Protein AF-A0A7V6ZQI8-F1 (afdb_monomer_lite)

Secondary structure (DSSP, 8-state):
-PPPHHHHHHHHHHHHHHHTT-HHHHHHTHHHHHHTTTTS-HHHHHHHHHHHHHTT-HHHHHHHHHHHHHTT---HHHHHHHHHHHHHTT-HHHHHHHHHH-HHHHSHHHHTTTSTT---HHHHGGGTTT-HHHHHHHHHHHHHHHHHHHHTTS----HHHHHHHHHHHHHHHHHTT--HHHHHHHHHHHHHHHT---

Structure (mmCIF, N/CA/C/O backbone):
data_AF-A0A7V6ZQI8-F1
#
_entry.id   AF-A0A7V6ZQI8-F1
#
loop_
_atom_site.group_PDB
_atom_site.id
_atom_site.type_symbol
_atom_site.label_atom_id
_atom_site.label_alt_id
_atom_site.label_comp_id
_atom_site.label_asym_id
_atom_site.label_entity_id
_atom_site.label_seq_id
_atom_site.pdbx_PDB_ins_code
_atom_site.Cartn_x
_atom_site.Cartn_y
_atom_site.Cartn_z
_atom_site.occupancy
_atom_site.B_iso_or_equiv
_atom_site.auth_seq_id
_atom_site.auth_comp_id
_atom_site.auth_asym_id
_atom_site.auth_atom_id
_atom_site.pdbx_PDB_model_num
ATOM 1 N N . MET A 1 1 ? -11.156 -7.430 32.661 1.00 48.03 1 MET A N 1
ATOM 2 C CA . MET A 1 1 ? -10.870 -6.255 31.806 1.00 48.03 1 MET A CA 1
ATOM 3 C C . MET A 1 1 ? -12.063 -6.049 30.884 1.00 48.03 1 MET A C 1
ATOM 5 O O . MET A 1 1 ? -12.399 -6.986 30.176 1.00 48.03 1 MET A O 1
ATOM 9 N N . LYS A 1 2 ? -12.757 -4.904 30.933 1.00 54.38 2 LYS A N 1
ATOM 10 C CA . LYS A 1 2 ? -13.772 -4.563 29.919 1.00 54.38 2 LYS A CA 1
ATOM 11 C C . LYS A 1 2 ? -13.036 -3.927 28.740 1.00 54.38 2 LYS A C 1
ATOM 13 O O . LYS A 1 2 ? -12.343 -2.937 28.946 1.00 54.38 2 LYS A O 1
ATOM 18 N N . PHE A 1 3 ? -13.135 -4.516 27.551 1.00 62.66 3 PHE A N 1
ATOM 19 C CA . PHE A 1 3 ? -12.647 -3.879 26.327 1.00 62.66 3 PHE A CA 1
ATOM 20 C C . PHE A 1 3 ? -13.429 -2.576 26.081 1.00 62.66 3 PHE A C 1
ATOM 22 O O . PHE A 1 3 ? -14.611 -2.528 26.441 1.00 62.66 3 PHE A O 1
ATOM 29 N N . PRO A 1 4 ? -12.813 -1.527 25.499 1.00 82.62 4 PRO A N 1
ATOM 30 C CA . PRO A 1 4 ? -13.544 -0.319 25.127 1.00 82.62 4 PRO A CA 1
ATOM 31 C C . PRO A 1 4 ? -14.706 -0.707 24.209 1.00 82.62 4 PRO A C 1
ATOM 33 O O . PRO A 1 4 ? -14.496 -1.416 23.223 1.00 82.62 4 PRO A O 1
ATOM 36 N N . LYS A 1 5 ? -15.931 -0.292 24.542 1.00 89.50 5 LYS A N 1
ATOM 37 C CA . LYS A 1 5 ? -17.144 -0.671 23.800 1.00 89.50 5 LYS A CA 1
ATOM 38 C C . LYS A 1 5 ? -17.019 -0.283 22.322 1.00 89.50 5 LYS A C 1
ATOM 40 O O . LYS A 1 5 ? -17.371 -1.058 21.440 1.00 89.50 5 LYS A O 1
ATOM 45 N N . GLU A 1 6 ? -16.425 0.874 22.073 1.00 92.44 6 GLU A N 1
ATOM 46 C CA . GLU A 1 6 ? -16.182 1.474 20.768 1.00 92.44 6 GLU A CA 1
ATOM 47 C C . GLU A 1 6 ? -15.194 0.645 19.943 1.00 92.44 6 GLU A C 1
ATOM 49 O O . GLU A 1 6 ? -15.443 0.421 18.762 1.00 92.44 6 GLU A O 1
ATOM 54 N N . LYS A 1 7 ? -14.138 0.091 20.566 1.00 94.50 7 LYS A N 1
ATOM 55 C CA . LYS A 1 7 ? -13.201 -0.821 19.887 1.00 94.50 7 LYS A CA 1
ATOM 56 C C . LYS A 1 7 ? -13.943 -2.023 19.308 1.00 94.50 7 LYS A C 1
ATOM 58 O O . LYS A 1 7 ? -13.751 -2.358 18.143 1.00 94.50 7 LYS A O 1
ATOM 63 N N . VAL A 1 8 ? -14.776 -2.670 20.127 1.00 95.12 8 VAL A N 1
ATOM 64 C CA . VAL A 1 8 ? -15.505 -3.885 19.734 1.00 95.12 8 VAL A CA 1
ATOM 65 C C . VAL A 1 8 ? -16.513 -3.579 18.629 1.00 95.12 8 VAL A C 1
ATOM 67 O O . VAL A 1 8 ? -16.552 -4.304 17.641 1.00 95.12 8 VAL A O 1
ATOM 70 N N . LEU A 1 9 ? -17.279 -2.492 18.766 1.00 96.25 9 LEU A N 1
ATOM 71 C CA . LEU A 1 9 ? -18.275 -2.087 17.770 1.00 96.25 9 LEU A CA 1
ATOM 72 C C . LEU A 1 9 ? -17.637 -1.758 16.418 1.00 96.25 9 LEU A C 1
ATOM 74 O O . LEU A 1 9 ? -18.038 -2.324 15.409 1.00 96.25 9 LEU A O 1
ATOM 78 N N . ILE A 1 10 ? -16.607 -0.904 16.398 1.00 97.75 10 ILE A N 1
ATOM 79 C CA . ILE A 1 10 ? -15.926 -0.521 15.151 1.00 97.75 10 ILE A CA 1
ATOM 80 C C . ILE A 1 10 ? -15.297 -1.749 14.486 1.00 97.75 10 ILE A C 1
ATOM 82 O O . ILE A 1 10 ? -15.428 -1.928 13.281 1.00 97.75 10 ILE A O 1
ATOM 86 N N . THR A 1 11 ? -14.646 -2.614 15.269 1.00 97.56 11 THR A N 1
ATOM 87 C CA . THR A 1 11 ? -14.025 -3.838 14.739 1.00 97.56 11 THR A CA 1
ATOM 88 C C . THR A 1 11 ? -15.062 -4.755 14.094 1.00 97.56 11 THR A C 1
ATOM 90 O O . THR A 1 11 ? -14.820 -5.266 13.004 1.00 97.56 11 THR A O 1
ATOM 93 N N . HIS A 1 12 ? -16.217 -4.937 14.737 1.00 97.50 12 HIS A N 1
ATOM 94 C CA . HIS A 1 12 ? -17.303 -5.758 14.207 1.00 97.50 12 HIS A CA 1
ATOM 95 C C . HIS A 1 12 ? -17.876 -5.183 12.910 1.00 97.50 12 HIS A C 1
ATOM 97 O O . HIS A 1 12 ? -17.957 -5.899 11.920 1.00 97.50 12 HIS A O 1
ATOM 103 N N . GLU A 1 13 ? -18.202 -3.889 12.883 1.00 98.25 13 GLU A N 1
ATOM 104 C CA . GLU A 1 13 ? -18.760 -3.231 11.694 1.00 98.25 13 GLU A CA 1
ATOM 105 C C . GLU A 1 13 ? -17.793 -3.298 10.498 1.00 98.25 13 GLU A C 1
ATOM 107 O O . GLU A 1 13 ? -18.204 -3.606 9.381 1.00 98.25 13 GLU A O 1
ATOM 112 N N . VAL A 1 14 ? -16.490 -3.083 10.728 1.00 98.44 14 VAL A N 1
ATOM 113 C CA . VAL A 1 14 ? -15.466 -3.242 9.680 1.00 98.44 14 VAL A CA 1
ATOM 114 C C . VAL A 1 14 ? -15.438 -4.682 9.166 1.00 98.44 14 VAL A C 1
ATOM 116 O O . VAL A 1 14 ? -15.426 -4.897 7.955 1.00 98.44 14 VAL A O 1
ATOM 119 N N . GLN A 1 15 ? -15.461 -5.676 10.058 1.00 97.94 15 GLN A N 1
ATOM 120 C CA . GLN A 1 15 ? -15.464 -7.090 9.671 1.00 97.94 15 GLN A CA 1
ATOM 121 C C . GLN A 1 15 ? -16.723 -7.483 8.888 1.00 97.94 15 GLN A C 1
ATOM 123 O O . GLN A 1 15 ? -16.613 -8.220 7.911 1.00 97.94 15 GLN A O 1
ATOM 128 N N . GLU A 1 16 ? -17.896 -6.977 9.272 1.00 98.38 16 GLU A N 1
ATOM 129 C CA . GLU A 1 16 ? -19.154 -7.205 8.553 1.00 98.38 16 GLU A CA 1
ATOM 130 C C . GLU A 1 16 ? -19.120 -6.613 7.142 1.00 98.38 16 GLU A C 1
ATOM 132 O O . GLU A 1 16 ? -19.474 -7.301 6.180 1.00 98.38 16 GLU A O 1
ATOM 137 N N . CYS A 1 17 ? -18.641 -5.371 6.999 1.00 98.50 17 CYS A N 1
ATOM 138 C CA . CYS A 1 17 ? -18.454 -4.750 5.690 1.00 98.50 17 CYS A CA 1
ATOM 139 C C . CYS A 1 17 ? -17.499 -5.580 4.820 1.00 98.50 17 CYS A C 1
ATOM 141 O O . CYS A 1 17 ? -17.836 -5.912 3.685 1.00 98.50 17 CYS A O 1
ATOM 143 N N . LEU A 1 18 ? -16.339 -5.982 5.354 1.00 98.00 18 LEU A N 1
ATOM 144 C CA . LEU A 1 18 ? -15.356 -6.781 4.614 1.00 98.00 18 LEU A CA 1
ATOM 145 C C . LEU A 1 18 ? -15.890 -8.162 4.218 1.00 98.00 18 LEU A C 1
ATOM 147 O O . LEU A 1 18 ? -15.647 -8.602 3.096 1.00 98.00 18 LEU A O 1
ATOM 151 N N . ALA A 1 19 ? -16.645 -8.829 5.095 1.00 97.75 19 ALA A N 1
ATOM 152 C CA . ALA A 1 19 ? -17.261 -10.123 4.799 1.00 97.75 19 ALA A CA 1
ATOM 153 C C . ALA A 1 19 ? -18.267 -10.041 3.637 1.00 97.75 19 ALA A C 1
ATOM 155 O O . ALA A 1 19 ? -18.434 -11.011 2.899 1.00 97.75 19 ALA A O 1
ATOM 156 N N . CYS A 1 20 ? -18.901 -8.880 3.452 1.00 96.75 20 CYS A N 1
ATOM 157 C CA . CYS A 1 20 ? -19.814 -8.606 2.343 1.00 96.75 20 CYS A CA 1
ATOM 158 C C . CYS A 1 20 ? -19.124 -8.002 1.103 1.00 96.75 20 CYS A C 1
ATOM 160 O O . CYS A 1 20 ? -19.799 -7.754 0.105 1.00 96.75 20 CYS A O 1
ATOM 162 N N . GLY A 1 21 ? -17.815 -7.725 1.154 1.00 97.06 21 GLY A N 1
ATOM 1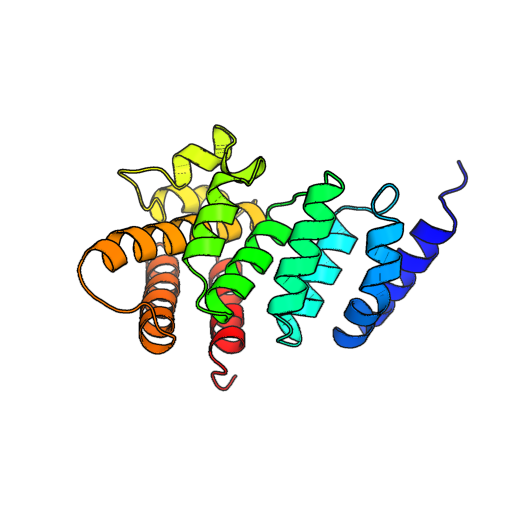63 C CA . GLY A 1 21 ? -17.106 -6.980 0.106 1.00 97.06 21 GLY A CA 1
ATOM 164 C C . GLY A 1 21 ? -17.497 -5.495 0.011 1.00 97.06 21 GLY A C 1
ATOM 165 O O . GLY A 1 21 ? -17.260 -4.861 -1.015 1.00 97.06 21 GLY A O 1
ATOM 166 N N . ASP A 1 22 ? -18.102 -4.924 1.057 1.00 98.12 22 ASP A N 1
ATOM 167 C CA . ASP A 1 22 ? -18.540 -3.526 1.110 1.00 98.12 22 ASP A CA 1
ATOM 168 C C . ASP A 1 22 ? -17.400 -2.585 1.535 1.00 98.12 22 ASP A C 1
ATOM 170 O O . ASP A 1 22 ? -17.359 -2.044 2.644 1.00 98.12 22 ASP A O 1
ATOM 174 N N . TYR A 1 23 ? -16.446 -2.374 0.629 1.00 98.38 23 TYR A N 1
ATOM 175 C CA . TYR A 1 23 ? -15.312 -1.470 0.853 1.00 98.38 23 TYR A CA 1
ATOM 176 C C . TYR A 1 23 ? -15.742 -0.006 1.030 1.00 98.38 23 TYR A C 1
ATOM 178 O O . TYR A 1 23 ? -15.130 0.745 1.793 1.00 98.38 23 TYR A O 1
ATOM 186 N N . PHE A 1 24 ? -16.830 0.406 0.373 1.00 98.50 24 PHE A N 1
ATOM 187 C CA . PHE A 1 24 ? -17.387 1.744 0.556 1.00 98.50 24 PHE A CA 1
ATOM 188 C C . PHE A 1 24 ? -17.984 1.918 1.959 1.00 98.50 24 PHE A C 1
ATOM 190 O O . PHE A 1 24 ? -17.835 2.981 2.563 1.00 98.50 24 PHE A O 1
ATOM 197 N N . GLY A 1 25 ? -18.607 0.874 2.509 1.00 98.56 25 GLY A N 1
ATOM 198 C CA . GLY A 1 25 ? -19.046 0.806 3.900 1.00 98.56 25 GLY A CA 1
ATOM 199 C C . GLY A 1 25 ? -17.897 0.996 4.886 1.00 98.56 25 GLY A C 1
ATOM 200 O O . GLY A 1 25 ? -17.998 1.855 5.762 1.00 98.56 25 GLY A O 1
ATOM 201 N N . VAL A 1 26 ? -16.766 0.303 4.689 1.00 98.75 26 VAL A N 1
ATOM 202 C CA . VAL A 1 26 ? -15.558 0.513 5.514 1.00 98.75 26 VAL A CA 1
ATOM 203 C C . VAL A 1 26 ? -15.084 1.967 5.429 1.00 98.75 26 VAL A C 1
ATOM 205 O O . VAL A 1 26 ? -14.824 2.593 6.456 1.00 98.75 26 VAL A O 1
ATOM 208 N N . TYR A 1 27 ? -15.023 2.541 4.224 1.00 98.62 27 TYR A N 1
ATOM 209 C CA . TYR A 1 27 ? -14.638 3.941 4.025 1.00 98.62 27 TYR A CA 1
ATOM 210 C C . TYR A 1 27 ? -15.566 4.925 4.761 1.00 98.62 27 TYR A C 1
ATOM 212 O O . TYR A 1 27 ? -15.092 5.896 5.350 1.00 98.62 27 TYR A O 1
ATOM 220 N N . LYS A 1 28 ? -16.881 4.674 4.815 1.00 98.50 28 LYS A N 1
ATOM 221 C CA . LYS A 1 28 ? -17.820 5.523 5.577 1.00 98.50 28 LYS A CA 1
ATOM 222 C C . LYS A 1 28 ? -17.543 5.548 7.080 1.00 98.50 28 LYS A C 1
ATOM 224 O O . LYS A 1 28 ? -17.968 6.483 7.753 1.00 98.50 28 LYS A O 1
ATOM 229 N N . LEU A 1 29 ? -16.830 4.556 7.613 1.00 98.31 29 LEU A N 1
ATOM 230 C CA . LEU A 1 29 ? -16.429 4.514 9.019 1.00 98.31 29 LEU A CA 1
ATOM 231 C C . LEU A 1 29 ? -15.165 5.344 9.309 1.00 98.31 29 LEU A C 1
ATOM 233 O O . LEU A 1 29 ? -14.757 5.401 10.470 1.00 98.31 29 LEU A O 1
ATOM 237 N N . LYS A 1 30 ? -14.552 5.998 8.304 1.00 98.25 30 LYS A N 1
ATOM 238 C CA . LYS A 1 30 ? -13.244 6.670 8.428 1.00 98.25 30 LYS A CA 1
ATOM 239 C C . LYS A 1 30 ? -13.144 7.606 9.629 1.00 98.25 30 LYS A C 1
ATOM 241 O O . LYS A 1 30 ? -12.207 7.469 10.408 1.00 98.25 30 LYS A O 1
ATOM 246 N N . ASP A 1 31 ? -14.118 8.493 9.830 1.00 97.69 31 ASP A N 1
ATOM 247 C CA . ASP A 1 31 ? -14.045 9.508 10.886 1.00 97.69 31 ASP A CA 1
ATOM 248 C C . ASP A 1 31 ? -14.064 8.840 12.266 1.00 97.69 31 ASP A C 1
ATOM 250 O O . ASP A 1 31 ? -13.194 9.091 13.098 1.00 97.69 31 ASP A O 1
ATOM 254 N N . ARG A 1 32 ? -14.963 7.863 12.463 1.00 97.44 32 ARG A N 1
ATOM 255 C CA . ARG A 1 32 ? -15.034 7.059 13.695 1.00 97.44 32 ARG A CA 1
ATOM 256 C C . ARG A 1 32 ? -13.749 6.270 13.940 1.00 97.44 32 ARG A C 1
ATOM 258 O O . ARG A 1 32 ? -13.299 6.194 15.082 1.00 97.44 32 ARG A O 1
ATOM 265 N N . ILE A 1 33 ? -13.160 5.679 12.899 1.00 97.88 33 ILE A N 1
ATOM 266 C CA . ILE A 1 33 ? -11.897 4.934 13.004 1.00 97.88 33 ILE A CA 1
ATOM 267 C C . ILE A 1 33 ? -10.753 5.873 13.409 1.00 97.88 33 ILE A C 1
ATOM 269 O O . ILE A 1 33 ? -10.003 5.561 14.333 1.00 97.88 33 ILE A O 1
ATOM 273 N N . LEU A 1 34 ? -10.631 7.033 12.759 1.00 97.12 34 LEU A N 1
ATOM 274 C CA . LEU A 1 34 ? -9.562 7.999 13.021 1.00 97.12 34 LEU A CA 1
ATOM 275 C C . LEU A 1 34 ? -9.684 8.620 14.419 1.00 97.12 34 LEU A C 1
ATOM 277 O O . LEU A 1 34 ? -8.687 8.716 15.136 1.00 97.12 34 LEU A O 1
ATOM 281 N N . GLU A 1 35 ? -10.895 8.978 14.851 1.00 96.00 35 GLU A N 1
ATOM 282 C CA . GLU A 1 35 ? -11.169 9.493 16.200 1.00 96.00 35 GLU A CA 1
ATOM 283 C C . GLU A 1 35 ? -10.803 8.490 17.305 1.00 96.00 35 GLU A C 1
ATOM 285 O O . GLU A 1 35 ? -10.365 8.893 18.382 1.00 96.00 35 GLU A O 1
ATOM 290 N N . ASN A 1 36 ? -10.921 7.189 17.025 1.00 95.62 36 ASN A N 1
ATOM 291 C CA . ASN A 1 36 ? -10.660 6.106 17.974 1.00 95.62 36 ASN A CA 1
ATOM 292 C C . ASN A 1 36 ? -9.304 5.411 17.748 1.00 95.62 36 ASN A C 1
ATOM 294 O O . ASN A 1 36 ? -9.073 4.317 18.267 1.00 95.62 36 ASN A O 1
ATOM 298 N N . SER A 1 37 ? -8.373 6.033 17.015 1.00 94.56 37 SER A N 1
ATOM 299 C CA . SER A 1 37 ? -7.097 5.399 16.654 1.00 94.56 37 SER A CA 1
ATOM 300 C C . SER A 1 37 ? -6.258 4.946 17.858 1.00 94.56 37 SER A C 1
ATOM 302 O O . SER A 1 37 ? -5.512 3.981 17.759 1.00 94.56 37 SER A O 1
ATOM 304 N N . GLY A 1 38 ? -6.399 5.593 19.019 1.00 93.81 38 GLY A N 1
ATOM 305 C CA . GLY A 1 38 ? -5.656 5.235 20.234 1.00 93.81 38 GLY A CA 1
ATOM 306 C C . GLY A 1 38 ? -6.075 3.913 20.892 1.00 93.81 38 GLY A C 1
ATOM 307 O O . GLY A 1 38 ? -5.378 3.437 21.785 1.00 93.81 38 GLY A O 1
ATOM 308 N N . ILE A 1 39 ? -7.209 3.325 20.493 1.00 94.19 39 ILE A N 1
ATOM 309 C CA . ILE A 1 39 ? -7.735 2.075 21.074 1.00 94.19 39 ILE A CA 1
ATOM 310 C C . ILE A 1 39 ? -7.906 0.945 20.052 1.00 94.19 39 ILE A C 1
ATOM 312 O O . ILE A 1 39 ? -8.134 -0.203 20.445 1.00 94.19 39 ILE A O 1
ATOM 316 N N . LEU A 1 40 ? -7.837 1.256 18.758 1.00 96.25 40 LEU A N 1
ATOM 317 C CA . LEU A 1 40 ? -8.025 0.297 17.672 1.00 96.25 40 LEU A CA 1
ATOM 318 C C . LEU A 1 40 ? -6.715 -0.416 17.330 1.00 96.25 40 LEU A C 1
ATOM 320 O O . LEU A 1 40 ? -5.624 0.109 17.534 1.00 96.25 40 LEU A O 1
ATOM 324 N N . ASP A 1 41 ? -6.837 -1.635 16.811 1.00 95.00 41 ASP A N 1
ATOM 325 C CA . ASP A 1 41 ? -5.682 -2.418 16.380 1.00 95.00 41 ASP A CA 1
ATOM 326 C C . ASP A 1 41 ? -5.222 -1.985 14.984 1.00 95.00 41 ASP A C 1
ATOM 328 O O . ASP A 1 41 ? -6.036 -1.610 14.137 1.00 95.00 41 ASP A O 1
ATOM 332 N N . ASN A 1 42 ? -3.923 -2.144 14.705 1.00 94.88 42 ASN A N 1
ATOM 333 C CA . ASN A 1 42 ? -3.307 -1.773 13.425 1.00 94.88 42 ASN A CA 1
ATOM 334 C C . ASN A 1 42 ? -4.023 -2.344 12.194 1.00 94.88 42 ASN A C 1
ATOM 336 O O . ASN A 1 42 ? -4.032 -1.725 11.128 1.00 94.88 42 ASN A O 1
ATOM 340 N N . ARG A 1 43 ? -4.651 -3.515 12.348 1.00 96.12 43 ARG A N 1
ATOM 341 C CA . ARG A 1 43 ? -5.415 -4.165 11.286 1.00 96.12 43 ARG A CA 1
ATOM 342 C C . ARG A 1 43 ? -6.576 -3.300 10.782 1.00 96.12 43 ARG A C 1
ATOM 344 O O . ARG A 1 43 ? -6.778 -3.239 9.577 1.00 96.12 43 ARG A O 1
ATOM 351 N N . ILE A 1 44 ? -7.266 -2.575 11.664 1.00 98.00 44 ILE A N 1
ATOM 352 C CA . ILE A 1 44 ? -8.400 -1.716 11.287 1.00 98.00 44 ILE A CA 1
ATOM 353 C C . ILE A 1 44 ? -7.945 -0.565 10.385 1.00 98.00 44 ILE A C 1
ATOM 355 O O . ILE A 1 44 ? -8.621 -0.224 9.418 1.00 98.00 44 ILE A O 1
ATOM 359 N N . PHE A 1 45 ? -6.776 0.013 10.659 1.00 98.00 45 PHE A N 1
ATOM 360 C CA . PHE A 1 45 ? -6.223 1.085 9.831 1.00 98.00 45 PHE A CA 1
ATOM 361 C C . PHE A 1 45 ? -5.779 0.576 8.461 1.00 98.00 45 PHE A C 1
ATOM 363 O O . PHE A 1 45 ? -5.984 1.259 7.458 1.00 98.00 45 PHE A O 1
ATOM 370 N N . GLN A 1 46 ? -5.215 -0.637 8.413 1.00 97.12 46 GLN A N 1
ATOM 371 C CA . GLN A 1 46 ? -4.928 -1.325 7.158 1.00 97.12 46 GLN A CA 1
ATOM 372 C C . GLN A 1 46 ? -6.210 -1.563 6.352 1.00 97.12 46 GLN A C 1
ATOM 374 O O . GLN A 1 46 ? -6.227 -1.265 5.163 1.00 97.12 46 GLN A O 1
ATOM 379 N N . ASP A 1 47 ? -7.269 -2.070 6.981 1.00 98.38 47 ASP A N 1
ATOM 380 C CA . ASP A 1 47 ? -8.535 -2.350 6.301 1.00 98.38 47 ASP A CA 1
ATOM 381 C C . ASP A 1 47 ? -9.197 -1.063 5.782 1.00 98.38 47 ASP A C 1
ATOM 383 O O . ASP A 1 47 ? -9.719 -1.049 4.665 1.00 98.38 47 ASP A O 1
ATOM 387 N N . LEU A 1 48 ? -9.112 0.039 6.537 1.00 98.69 48 LEU A N 1
ATOM 388 C CA . LEU A 1 48 ? -9.610 1.348 6.114 1.00 98.69 48 LEU A CA 1
ATOM 389 C C . LEU A 1 48 ? -8.888 1.864 4.863 1.00 98.69 48 LEU A C 1
ATOM 391 O O . LEU A 1 48 ? -9.541 2.209 3.875 1.00 98.69 48 LEU A O 1
ATOM 395 N N . ILE A 1 49 ? -7.554 1.930 4.888 1.00 98.62 49 ILE A N 1
ATOM 396 C CA . ILE A 1 49 ? -6.799 2.482 3.755 1.00 98.62 49 ILE A CA 1
ATOM 397 C C . ILE A 1 49 ? -6.880 1.568 2.525 1.00 98.62 49 ILE A C 1
ATOM 399 O O . ILE A 1 49 ? -7.042 2.068 1.416 1.00 98.62 49 ILE A O 1
ATOM 403 N N . PHE A 1 50 ? -6.863 0.245 2.720 1.00 98.38 50 PHE A N 1
ATOM 404 C CA . PHE A 1 50 ? -7.079 -0.740 1.659 1.00 98.38 50 PHE A CA 1
ATOM 405 C C . PHE A 1 50 ? -8.439 -0.550 0.990 1.00 98.38 50 PHE A C 1
ATOM 407 O O . PHE A 1 50 ? -8.516 -0.420 -0.228 1.00 98.38 50 PHE A O 1
ATOM 414 N N . SER A 1 51 ? -9.511 -0.472 1.784 1.00 98.75 51 SER A N 1
ATOM 415 C CA . SER A 1 51 ? -10.867 -0.289 1.259 1.00 98.75 51 SER A CA 1
ATOM 416 C C . SER A 1 51 ? -11.008 1.034 0.509 1.00 98.75 51 SER A C 1
ATOM 418 O O . SER A 1 51 ? -11.643 1.084 -0.539 1.00 98.75 51 SER A O 1
ATOM 420 N N . THR A 1 52 ? -10.366 2.093 1.011 1.00 98.75 52 THR A N 1
ATOM 421 C CA . THR A 1 52 ? -10.349 3.417 0.368 1.00 98.75 52 THR A CA 1
ATOM 422 C C . THR A 1 52 ? -9.600 3.390 -0.971 1.00 98.75 52 THR A C 1
ATOM 424 O O . THR A 1 52 ? -10.072 3.965 -1.951 1.00 98.75 52 THR A O 1
ATOM 427 N N . PHE A 1 53 ? -8.474 2.673 -1.039 1.00 98.62 53 PHE A N 1
ATOM 428 C CA . PHE A 1 53 ? -7.736 2.443 -2.281 1.00 98.62 53 PHE A CA 1
ATOM 429 C C . PHE A 1 53 ? -8.554 1.624 -3.291 1.00 98.62 53 PHE A C 1
ATOM 431 O O . PHE A 1 53 ? -8.638 2.003 -4.457 1.00 98.62 53 PHE A O 1
ATOM 438 N N . LEU A 1 54 ? -9.203 0.538 -2.851 1.00 98.00 54 LEU A N 1
ATOM 439 C CA . LEU A 1 54 ? -9.987 -0.339 -3.728 1.00 98.00 54 LEU A CA 1
ATOM 440 C C . LEU A 1 54 ? -11.150 0.371 -4.424 1.00 98.00 54 LEU A C 1
ATOM 442 O O . LEU A 1 54 ? -11.455 0.057 -5.571 1.00 98.00 54 LEU A O 1
ATOM 446 N N . ILE A 1 55 ? -11.797 1.324 -3.751 1.00 97.69 55 ILE A N 1
ATOM 447 C CA . ILE A 1 55 ? -12.879 2.119 -4.353 1.00 97.69 55 ILE A CA 1
ATOM 448 C C . ILE A 1 55 ? -12.360 3.268 -5.236 1.00 97.69 55 ILE A C 1
ATOM 450 O O . ILE A 1 55 ? -13.158 4.073 -5.710 1.00 97.69 55 ILE A O 1
ATOM 454 N N . GLY A 1 56 ? -11.042 3.369 -5.440 1.00 97.62 56 GLY A N 1
ATOM 455 C CA . GLY A 1 56 ? -10.405 4.381 -6.284 1.00 97.62 56 GLY A CA 1
ATOM 456 C C . GLY A 1 56 ? -10.321 5.775 -5.661 1.00 97.62 56 GLY A C 1
ATOM 457 O O . GLY A 1 56 ? -10.051 6.741 -6.370 1.00 97.62 56 GLY A O 1
ATOM 458 N N . ASN A 1 57 ? -10.557 5.915 -4.351 1.00 98.06 57 ASN A N 1
ATOM 459 C CA . ASN A 1 57 ? -10.524 7.214 -3.677 1.00 98.06 57 ASN A CA 1
ATOM 460 C C . ASN A 1 57 ? -9.102 7.545 -3.185 1.00 98.06 57 ASN A C 1
ATOM 462 O O . ASN A 1 57 ? -8.823 7.584 -1.986 1.00 98.06 57 ASN A O 1
ATOM 466 N N . PHE A 1 58 ? -8.182 7.718 -4.135 1.00 98.50 58 PHE A N 1
ATOM 467 C CA . PHE A 1 58 ? -6.743 7.832 -3.876 1.00 98.50 58 PHE A CA 1
ATOM 468 C C . PHE A 1 58 ? -6.375 9.056 -3.025 1.00 98.50 58 PHE A C 1
ATOM 470 O O . PHE A 1 58 ? -5.581 8.928 -2.093 1.00 98.50 58 PHE A O 1
ATOM 477 N N . ASP A 1 59 ? -7.002 10.211 -3.266 1.00 98.62 59 ASP A N 1
ATOM 478 C CA . ASP A 1 59 ? -6.782 11.423 -2.465 1.00 98.62 59 ASP A CA 1
ATOM 479 C C . ASP A 1 59 ? -7.090 11.187 -0.981 1.00 98.62 59 ASP A C 1
ATOM 481 O O . ASP A 1 59 ? -6.271 11.482 -0.104 1.00 98.62 59 ASP A O 1
ATOM 485 N N . ASP A 1 60 ? -8.238 10.575 -0.683 1.00 98.50 60 ASP A N 1
ATOM 486 C CA . ASP A 1 60 ? -8.607 10.268 0.696 1.00 98.50 60 ASP A CA 1
ATOM 487 C C . ASP A 1 60 ? -7.710 9.191 1.309 1.00 98.50 60 ASP A C 1
ATOM 489 O O . ASP A 1 60 ? -7.428 9.262 2.503 1.00 98.50 60 ASP A O 1
ATOM 493 N N . ALA A 1 61 ? -7.215 8.220 0.538 1.00 98.75 61 ALA A N 1
ATOM 494 C CA . ALA A 1 61 ? -6.253 7.245 1.050 1.00 98.75 61 ALA A CA 1
ATOM 495 C C . ALA A 1 61 ? -4.950 7.929 1.520 1.00 98.75 61 ALA A C 1
ATOM 497 O O . ALA A 1 61 ? -4.419 7.592 2.585 1.00 98.75 61 ALA A O 1
ATOM 498 N N . VAL A 1 62 ? -4.477 8.948 0.791 1.00 98.69 62 VAL A N 1
ATOM 499 C CA . VAL A 1 62 ? -3.325 9.782 1.188 1.00 98.69 62 VAL A CA 1
ATOM 500 C C . VAL A 1 62 ? -3.641 10.630 2.427 1.00 98.69 62 VAL A C 1
ATOM 502 O O . VAL A 1 62 ? -2.802 10.749 3.333 1.00 98.69 62 VAL A O 1
ATOM 505 N N . LEU A 1 63 ? -4.850 11.197 2.515 1.00 98.50 63 LEU A N 1
ATOM 506 C CA . LEU A 1 63 ? -5.297 11.956 3.689 1.00 98.50 63 LEU A CA 1
ATOM 507 C C . LEU A 1 63 ? -5.412 11.071 4.937 1.00 98.50 63 LEU A C 1
ATOM 509 O O . LEU A 1 63 ? -4.924 11.456 6.001 1.00 98.50 63 LEU A O 1
ATOM 513 N N . ILE A 1 64 ? -5.981 9.870 4.807 1.00 98.62 64 ILE A N 1
ATOM 514 C CA . ILE A 1 64 ? -6.100 8.879 5.884 1.00 98.62 64 ILE A CA 1
ATOM 515 C C . ILE A 1 64 ? -4.714 8.496 6.399 1.00 98.62 64 ILE A C 1
ATOM 517 O O . ILE A 1 64 ? -4.487 8.545 7.607 1.00 98.62 64 ILE A O 1
ATOM 521 N N . TYR A 1 65 ? -3.764 8.183 5.511 1.00 98.50 65 TYR A N 1
ATOM 522 C CA . TYR A 1 65 ? -2.382 7.915 5.917 1.00 98.50 65 TYR A CA 1
ATOM 523 C C . TYR A 1 65 ? -1.775 9.088 6.697 1.00 98.50 65 TYR A C 1
ATOM 525 O O . TYR A 1 65 ? -1.172 8.896 7.753 1.00 98.50 65 TYR A O 1
ATOM 533 N N . SER A 1 66 ? -1.965 10.314 6.205 1.00 98.06 66 SER A N 1
ATOM 534 C CA . SER A 1 66 ? -1.433 11.517 6.849 1.00 98.06 66 SER A CA 1
ATOM 535 C C . SER A 1 66 ? -2.018 11.728 8.249 1.00 98.06 66 SER A C 1
ATOM 537 O O . SER A 1 66 ? -1.296 12.121 9.165 1.00 98.06 66 SER A O 1
ATOM 539 N N . GLU A 1 67 ? -3.310 11.458 8.434 1.00 98.00 67 GLU A N 1
ATOM 540 C CA . GLU A 1 67 ? -3.990 11.601 9.721 1.00 98.00 67 GLU A CA 1
ATOM 541 C C . GLU A 1 67 ? -3.607 10.490 10.710 1.00 98.00 67 GLU A C 1
ATOM 543 O O . GLU A 1 67 ? -3.334 10.778 11.876 1.00 98.00 67 GLU A O 1
ATOM 548 N N . LEU A 1 68 ? -3.487 9.241 10.247 1.00 97.00 68 LEU A N 1
ATOM 549 C CA . LEU A 1 68 ? -2.950 8.132 11.044 1.00 97.00 68 LEU A CA 1
ATOM 550 C C . LEU A 1 68 ? -1.530 8.437 11.526 1.00 97.00 68 LEU A C 1
ATOM 552 O O . LEU A 1 68 ? -1.236 8.319 12.717 1.00 97.00 68 LEU A O 1
ATOM 556 N N . LYS A 1 69 ? -0.677 8.934 10.627 1.00 95.94 69 LYS A N 1
ATOM 557 C CA . LYS A 1 69 ? 0.697 9.311 10.951 1.00 95.94 69 LYS A CA 1
ATOM 558 C C . LYS A 1 69 ? 0.767 10.406 12.015 1.00 95.94 69 LYS A C 1
ATOM 560 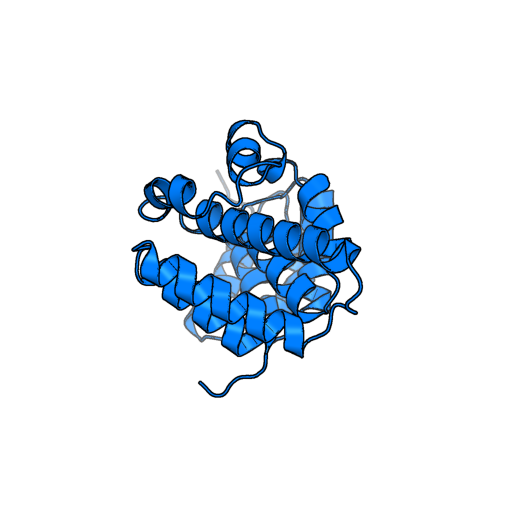O O . LYS A 1 69 ? 1.532 10.277 12.966 1.00 95.94 69 LYS A O 1
ATOM 565 N N . LYS A 1 70 ? -0.050 11.465 11.912 1.00 95.88 70 LYS A N 1
ATOM 566 C CA . LYS A 1 70 ? -0.136 12.514 12.954 1.00 95.88 70 LYS A CA 1
ATOM 567 C C . LYS A 1 70 ? -0.529 11.956 14.323 1.00 95.88 70 LYS A C 1
ATOM 569 O O . LYS A 1 70 ? -0.184 12.543 15.343 1.00 95.88 70 LYS A O 1
ATOM 574 N N . ARG A 1 71 ? -1.250 10.835 14.340 1.00 94.56 71 ARG A N 1
ATOM 575 C CA . ARG A 1 71 ? -1.696 10.123 15.544 1.00 94.56 71 ARG A CA 1
ATOM 576 C C . ARG A 1 71 ? -0.706 9.048 16.005 1.00 94.56 71 ARG A C 1
ATOM 578 O O . ARG A 1 71 ? -1.038 8.276 16.898 1.00 94.56 71 ARG A O 1
ATOM 585 N N . GLY A 1 72 ? 0.494 8.999 15.420 1.00 93.38 72 GLY A N 1
ATOM 586 C CA . GLY A 1 72 ? 1.544 8.041 15.773 1.00 93.38 72 GLY A CA 1
ATOM 587 C C . GLY A 1 72 ? 1.307 6.627 15.239 1.00 93.38 72 GLY A C 1
ATOM 588 O O . GLY A 1 72 ? 1.903 5.680 15.742 1.00 93.38 72 GLY A O 1
ATOM 589 N N . VAL A 1 73 ? 0.427 6.467 14.247 1.00 93.50 73 VAL A N 1
ATOM 590 C CA . VAL A 1 73 ? 0.133 5.178 13.617 1.00 93.50 73 VAL A CA 1
ATOM 591 C C . VAL A 1 73 ? 0.774 5.135 12.234 1.00 93.50 73 VAL A C 1
ATOM 593 O O . VAL A 1 73 ? 0.335 5.815 11.308 1.00 93.50 73 VAL A O 1
ATOM 596 N N . GLU A 1 74 ? 1.785 4.286 12.075 1.00 95.19 74 GLU A N 1
ATOM 597 C CA . GLU A 1 74 ? 2.408 3.987 10.786 1.00 95.19 74 GLU A CA 1
ATOM 598 C C . GLU A 1 74 ? 2.679 2.477 10.706 1.00 95.19 74 GLU A C 1
ATOM 600 O O . GLU A 1 74 ? 3.249 1.876 11.614 1.00 95.19 74 GLU A O 1
ATOM 605 N N . THR A 1 75 ? 2.233 1.841 9.625 1.00 96.25 75 THR A N 1
ATOM 606 C CA . THR A 1 75 ? 2.488 0.424 9.317 1.00 96.25 75 THR A CA 1
ATOM 607 C C . THR A 1 75 ? 2.977 0.292 7.878 1.00 96.25 75 THR A C 1
ATOM 609 O O . THR A 1 75 ? 2.663 1.137 7.035 1.00 96.25 75 THR A O 1
ATOM 612 N N . TYR A 1 76 ? 3.685 -0.790 7.549 1.00 97.44 76 TYR A N 1
ATOM 613 C CA . TYR A 1 76 ? 4.105 -1.030 6.166 1.00 97.44 76 TYR A CA 1
ATOM 614 C C . TYR A 1 76 ? 2.912 -1.135 5.203 1.00 97.44 76 TYR A C 1
ATOM 616 O O . TYR A 1 76 ? 2.975 -0.595 4.105 1.00 97.44 76 TYR A O 1
ATOM 624 N N . SER A 1 77 ? 1.788 -1.721 5.636 1.00 96.88 77 SER A N 1
ATOM 625 C CA . SER A 1 77 ? 0.554 -1.768 4.838 1.00 96.88 77 SER A CA 1
ATOM 626 C C . SER A 1 77 ? 0.019 -0.364 4.537 1.00 96.88 77 SER A C 1
ATOM 628 O O . SER A 1 77 ? -0.311 -0.057 3.396 1.00 96.88 77 SER A O 1
ATOM 630 N N . THR A 1 78 ? -0.040 0.516 5.542 1.00 97.69 78 THR A N 1
ATOM 631 C CA . THR A 1 78 ? -0.513 1.896 5.339 1.00 97.69 78 THR A CA 1
ATOM 632 C C . THR A 1 78 ? 0.439 2.708 4.463 1.00 97.69 78 THR A C 1
ATOM 634 O O . THR A 1 78 ? -0.019 3.501 3.649 1.00 97.69 78 THR A O 1
ATOM 637 N N . VAL A 1 79 ? 1.752 2.483 4.578 1.00 98.44 79 VAL A N 1
ATOM 638 C CA . VAL A 1 79 ? 2.752 3.106 3.699 1.00 98.44 79 VAL A CA 1
ATOM 639 C C . VAL A 1 79 ? 2.578 2.622 2.259 1.00 98.44 79 VAL A C 1
ATOM 641 O O . VAL A 1 79 ? 2.559 3.439 1.343 1.00 98.44 79 VAL A O 1
ATOM 644 N N . TYR A 1 80 ? 2.398 1.316 2.053 1.00 98.69 80 TYR A N 1
ATOM 645 C CA . TYR A 1 80 ? 2.195 0.719 0.734 1.00 98.69 80 TYR A CA 1
ATOM 646 C C . TYR A 1 80 ? 0.989 1.322 -0.002 1.00 98.69 80 TYR A C 1
ATOM 648 O O . TYR A 1 80 ? 1.151 1.843 -1.105 1.00 98.69 80 TYR A O 1
ATOM 656 N N . TYR A 1 81 ? -0.196 1.337 0.619 1.00 98.69 81 TYR A N 1
ATOM 657 C CA . TYR A 1 81 ? -1.397 1.891 -0.022 1.00 98.69 81 TYR A CA 1
ATOM 658 C C . TYR A 1 81 ? -1.335 3.410 -0.213 1.00 98.69 81 TYR A C 1
ATOM 660 O O . TYR A 1 81 ? -1.866 3.924 -1.199 1.00 98.69 81 TYR A O 1
ATOM 668 N N . ALA A 1 82 ? -0.652 4.137 0.676 1.00 98.75 82 ALA A N 1
ATOM 669 C CA . ALA A 1 82 ? -0.404 5.561 0.476 1.00 98.75 82 ALA A CA 1
ATOM 670 C C . ALA A 1 82 ? 0.504 5.810 -0.740 1.00 98.75 82 ALA A C 1
ATOM 672 O O . ALA A 1 82 ? 0.205 6.679 -1.553 1.00 98.75 82 ALA A O 1
ATOM 673 N N . LEU A 1 83 ? 1.570 5.018 -0.913 1.00 98.81 83 LEU A N 1
ATOM 674 C CA . LEU A 1 83 ? 2.441 5.105 -2.089 1.00 98.81 83 LEU A CA 1
ATOM 675 C C . LEU A 1 83 ? 1.701 4.748 -3.382 1.00 98.81 83 LEU A C 1
ATOM 677 O O . LEU A 1 83 ? 1.834 5.479 -4.357 1.00 98.81 83 LEU A O 1
ATOM 681 N N . LEU A 1 84 ? 0.889 3.685 -3.388 1.00 98.81 84 LEU A N 1
ATOM 682 C CA . LEU A 1 84 ? 0.038 3.345 -4.535 1.00 98.81 84 LEU A CA 1
ATOM 683 C C . LEU A 1 84 ? -0.892 4.497 -4.922 1.00 98.81 84 LEU A C 1
ATOM 685 O O . LEU A 1 84 ? -1.010 4.827 -6.098 1.00 98.81 84 LEU A O 1
ATOM 689 N N . SER A 1 85 ? -1.524 5.123 -3.932 1.00 98.75 85 SER A N 1
ATOM 690 C CA . SER A 1 85 ? -2.452 6.233 -4.158 1.00 98.75 85 SER A CA 1
ATOM 691 C C . SER A 1 85 ? -1.737 7.468 -4.716 1.00 98.75 85 SER A C 1
ATOM 693 O O . SER A 1 85 ? -2.244 8.115 -5.624 1.00 98.75 85 SER A O 1
ATOM 695 N N . LEU A 1 86 ? -0.515 7.752 -4.255 1.00 98.69 86 LEU A N 1
ATOM 696 C CA . LEU A 1 86 ? 0.311 8.831 -4.809 1.00 98.69 86 LEU A CA 1
ATOM 697 C C . LEU A 1 86 ? 0.771 8.546 -6.240 1.00 98.69 86 LEU A C 1
ATOM 699 O O . LEU A 1 86 ? 0.779 9.455 -7.064 1.00 98.69 86 LEU A O 1
ATOM 703 N N . ILE A 1 87 ? 1.101 7.290 -6.557 1.00 98.25 87 ILE A N 1
ATOM 704 C CA . ILE A 1 87 ? 1.387 6.864 -7.935 1.00 98.25 87 ILE A CA 1
ATOM 705 C C . ILE A 1 87 ? 0.142 7.054 -8.812 1.00 98.25 87 ILE A C 1
ATOM 707 O O . ILE A 1 87 ? 0.259 7.540 -9.934 1.00 98.25 87 ILE A O 1
ATOM 711 N N . ALA A 1 88 ? -1.048 6.722 -8.303 1.00 97.94 88 ALA A N 1
ATOM 712 C CA . ALA A 1 88 ? -2.307 6.900 -9.025 1.00 97.94 88 ALA A CA 1
ATOM 713 C C . ALA A 1 88 ? -2.647 8.364 -9.314 1.00 97.94 88 ALA A C 1
ATOM 715 O O . ALA A 1 88 ? -3.188 8.667 -10.377 1.00 97.94 88 ALA A O 1
ATOM 716 N N . ASN A 1 89 ? -2.280 9.246 -8.386 1.00 97.38 89 ASN A N 1
ATOM 717 C CA . ASN A 1 89 ? -2.402 10.694 -8.507 1.00 97.38 89 ASN A CA 1
ATOM 718 C C . ASN A 1 89 ? -1.260 11.341 -9.310 1.00 97.38 89 ASN A C 1
ATOM 720 O O . ASN A 1 89 ? -1.242 12.560 -9.457 1.00 97.38 89 ASN A O 1
ATOM 724 N N . GLU A 1 90 ? -0.295 10.554 -9.798 1.00 95.88 90 GLU A N 1
ATOM 725 C CA . GLU A 1 90 ? 0.897 11.026 -10.518 1.00 95.88 90 GLU A CA 1
ATOM 726 C C . GLU A 1 90 ? 1.806 11.951 -9.668 1.00 95.88 90 GLU A C 1
ATOM 728 O O . GLU A 1 90 ? 2.724 12.592 -10.181 1.00 95.88 90 GLU A O 1
ATOM 733 N N . ASP A 1 91 ? 1.625 11.973 -8.340 1.00 96.25 91 ASP A N 1
ATOM 734 C CA . ASP A 1 91 ? 2.363 12.836 -7.410 1.00 96.25 91 ASP A CA 1
ATOM 735 C C . ASP A 1 91 ? 3.608 12.137 -6.839 1.00 96.25 91 ASP A C 1
ATOM 737 O O . ASP A 1 91 ? 3.721 11.775 -5.659 1.00 96.25 91 ASP A O 1
ATOM 741 N N . MET A 1 92 ? 4.598 11.948 -7.712 1.00 95.00 92 MET A N 1
ATOM 742 C CA . MET A 1 92 ? 5.856 11.290 -7.346 1.00 95.00 92 MET A CA 1
ATOM 743 C C . MET A 1 92 ? 6.716 12.126 -6.388 1.00 95.00 92 MET A C 1
ATOM 745 O O . MET A 1 92 ? 7.506 11.567 -5.620 1.00 95.00 92 MET A O 1
ATOM 749 N N . PHE A 1 93 ? 6.544 13.451 -6.373 1.00 94.50 93 PHE A N 1
ATOM 750 C CA . PHE A 1 93 ? 7.232 14.329 -5.425 1.00 94.50 93 PHE A CA 1
ATOM 751 C C . PHE A 1 93 ? 6.712 14.118 -4.004 1.00 94.50 93 PHE A C 1
ATOM 753 O O . PHE A 1 93 ? 7.509 13.972 -3.068 1.00 94.50 93 PHE A O 1
ATOM 760 N N . GLN A 1 94 ? 5.391 14.051 -3.827 1.00 97.12 94 GLN A N 1
ATOM 761 C CA . GLN A 1 94 ? 4.795 13.725 -2.540 1.00 97.12 94 GLN A CA 1
ATOM 762 C C . GLN A 1 94 ? 5.110 12.281 -2.138 1.00 97.12 94 GLN A C 1
ATOM 764 O O . GLN A 1 94 ? 5.427 12.054 -0.969 1.00 97.12 94 GLN A O 1
ATOM 769 N N . ALA A 1 95 ? 5.143 11.328 -3.079 1.00 97.88 95 ALA A N 1
ATOM 770 C CA . ALA A 1 95 ? 5.578 9.953 -2.807 1.00 97.88 95 ALA A CA 1
ATOM 771 C C . ALA A 1 95 ? 7.019 9.898 -2.275 1.00 97.88 95 ALA A C 1
ATOM 773 O O . ALA A 1 95 ? 7.290 9.283 -1.242 1.00 97.88 95 ALA A O 1
ATOM 774 N N . ALA A 1 96 ? 7.947 10.612 -2.915 1.00 95.69 96 ALA A N 1
ATOM 775 C CA . ALA A 1 96 ? 9.325 10.722 -2.445 1.00 95.69 96 ALA A CA 1
ATOM 776 C C . ALA A 1 96 ? 9.417 11.409 -1.071 1.00 95.69 96 ALA A C 1
ATOM 778 O O . ALA A 1 96 ? 10.178 10.975 -0.201 1.00 95.69 96 ALA A O 1
ATOM 779 N N . SER A 1 97 ? 8.612 12.454 -0.844 1.00 96.69 97 SER A N 1
ATOM 780 C CA . SER A 1 97 ? 8.515 13.125 0.457 1.00 96.69 97 SER A CA 1
ATOM 781 C C . SER A 1 97 ? 8.011 12.177 1.548 1.00 96.69 97 SER A C 1
ATOM 783 O O . SER A 1 97 ? 8.554 12.181 2.652 1.00 96.69 97 SER A O 1
ATOM 785 N N . LEU A 1 98 ? 7.010 11.345 1.241 1.00 97.81 98 LEU A N 1
ATO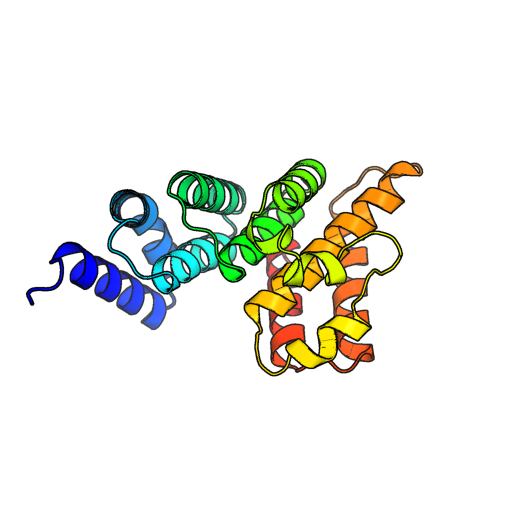M 786 C CA . LEU A 1 98 ? 6.463 10.338 2.148 1.00 97.81 98 LEU A CA 1
ATOM 787 C C . LEU A 1 98 ? 7.541 9.336 2.554 1.00 97.81 98 LEU A C 1
ATOM 789 O O . LEU A 1 98 ? 7.715 9.110 3.750 1.00 97.81 98 LEU A O 1
ATOM 793 N N . ILE A 1 99 ? 8.300 8.804 1.591 1.00 96.44 99 ILE A N 1
ATOM 794 C CA . ILE A 1 99 ? 9.391 7.851 1.853 1.00 96.44 99 ILE A CA 1
ATOM 795 C C . ILE A 1 99 ? 10.421 8.450 2.809 1.00 96.44 99 ILE A C 1
ATOM 797 O O . ILE A 1 99 ? 10.801 7.808 3.782 1.00 96.44 99 ILE A O 1
ATOM 801 N N . ASN A 1 100 ? 10.835 9.695 2.568 1.00 93.94 100 ASN A N 1
ATOM 802 C CA . ASN A 1 100 ? 11.832 10.372 3.400 1.00 93.94 100 ASN A CA 1
ATOM 803 C C . ASN A 1 100 ? 11.318 10.728 4.803 1.00 93.94 100 ASN A C 1
ATOM 805 O O . ASN A 1 100 ? 12.116 10.939 5.710 1.00 93.94 100 ASN A O 1
ATOM 809 N N . LYS A 1 101 ? 9.998 10.847 4.978 1.00 95.38 101 LYS A N 1
ATOM 810 C CA . LYS A 1 101 ? 9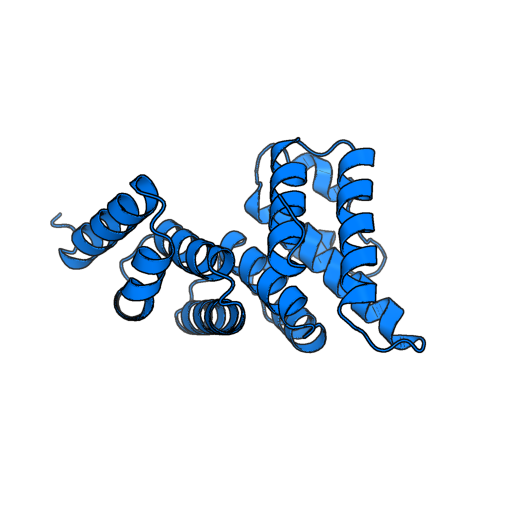.369 11.182 6.262 1.00 95.38 101 LYS A CA 1
ATOM 811 C C . LYS A 1 101 ? 8.894 9.954 7.031 1.00 95.38 101 LYS A C 1
ATOM 813 O O . LYS A 1 101 ? 8.537 10.111 8.195 1.00 95.38 101 LYS A O 1
ATOM 818 N N . SER A 1 102 ? 8.771 8.784 6.403 1.00 96.69 102 SER A N 1
ATOM 819 C CA . SER A 1 102 ? 8.328 7.556 7.075 1.00 96.69 102 SER A CA 1
ATOM 820 C C . SER A 1 102 ? 9.376 7.105 8.084 1.00 96.69 102 SER A C 1
ATOM 822 O O . SER A 1 102 ? 10.553 6.977 7.749 1.00 96.69 102 SER A O 1
ATOM 824 N N . GLU A 1 103 ? 8.935 6.873 9.317 1.00 93.94 103 GLU A N 1
ATOM 825 C CA . GLU A 1 103 ? 9.785 6.363 10.392 1.00 93.94 103 GLU A CA 1
ATOM 826 C C . GLU A 1 103 ? 10.162 4.910 10.101 1.00 93.94 103 GLU A C 1
ATOM 828 O O . GLU A 1 103 ? 11.327 4.539 10.233 1.00 93.94 103 GLU A O 1
ATOM 833 N N . LEU A 1 104 ? 9.204 4.123 9.595 1.00 94.50 104 LEU A N 1
ATOM 834 C CA . LEU A 1 104 ? 9.440 2.744 9.179 1.00 94.50 104 LEU A CA 1
ATOM 835 C C . LEU A 1 104 ? 10.466 2.653 8.053 1.00 94.50 104 LEU A C 1
ATOM 837 O O . LEU A 1 104 ? 11.436 1.915 8.184 1.00 94.50 104 LEU A O 1
ATOM 841 N N . LEU A 1 105 ? 10.304 3.421 6.971 1.00 94.50 105 LEU A N 1
ATOM 842 C CA . LEU A 1 105 ? 11.247 3.379 5.846 1.00 94.50 105 LEU A CA 1
ATOM 843 C C . LEU A 1 105 ? 12.604 4.016 6.185 1.00 94.50 105 LEU A C 1
ATOM 845 O O . LEU A 1 105 ? 13.617 3.673 5.587 1.00 94.50 105 LEU A O 1
ATOM 849 N N . SER A 1 106 ? 12.660 4.925 7.158 1.00 91.81 106 SER A N 1
ATOM 850 C CA . SER A 1 106 ? 13.928 5.518 7.606 1.00 91.81 106 SER A CA 1
ATOM 851 C C . SER A 1 106 ? 14.682 4.656 8.622 1.00 91.81 106 SER A C 1
ATOM 853 O O . SER A 1 106 ? 15.836 4.974 8.931 1.00 91.81 106 SER A O 1
ATOM 855 N N . SER A 1 107 ? 14.062 3.585 9.132 1.00 91.94 107 SER A N 1
ATOM 856 C CA . SER A 1 107 ? 14.706 2.634 10.041 1.00 91.94 107 SER A CA 1
ATOM 857 C C . SER A 1 107 ? 15.923 1.973 9.376 1.00 91.94 107 SER A C 1
ATOM 859 O O . SER A 1 107 ? 15.903 1.764 8.160 1.00 91.94 107 SER A O 1
ATOM 861 N N . PRO A 1 108 ? 16.999 1.651 10.120 1.00 88.12 108 PRO A N 1
ATOM 862 C CA . PRO A 1 108 ? 18.164 0.963 9.560 1.00 88.12 108 PRO A CA 1
ATOM 863 C C . PRO A 1 108 ? 17.801 -0.313 8.791 1.00 88.12 108 PRO A C 1
ATOM 865 O O . PRO A 1 108 ? 18.351 -0.553 7.718 1.00 88.12 108 PRO A O 1
ATOM 868 N N . GLU A 1 109 ? 16.834 -1.070 9.312 1.00 87.38 109 GLU A N 1
ATOM 869 C CA . GLU A 1 109 ? 16.348 -2.331 8.757 1.00 87.38 109 GLU A CA 1
ATOM 870 C C . GLU A 1 109 ? 15.644 -2.144 7.410 1.00 87.38 109 GLU A C 1
ATOM 872 O O . GLU A 1 109 ? 15.754 -2.987 6.533 1.00 87.38 109 GLU A O 1
ATOM 877 N N . ALA A 1 110 ? 14.904 -1.052 7.217 1.00 90.25 110 ALA A N 1
ATOM 878 C CA . ALA A 1 110 ? 14.241 -0.783 5.944 1.00 90.25 110 ALA A CA 1
ATOM 879 C C . ALA A 1 110 ? 15.175 -0.069 4.959 1.00 90.25 110 ALA A C 1
ATOM 881 O O . ALA A 1 110 ? 15.217 -0.402 3.773 1.00 90.25 110 ALA A O 1
ATOM 882 N N . ARG A 1 111 ? 15.946 0.908 5.451 1.00 87.25 111 ARG A N 1
ATOM 883 C CA . ARG A 1 111 ? 16.717 1.857 4.639 1.00 87.25 111 ARG A CA 1
ATOM 884 C C . ARG A 1 111 ? 17.730 1.185 3.720 1.00 87.25 111 ARG A C 1
ATOM 886 O O . ARG A 1 111 ? 17.948 1.667 2.604 1.00 87.25 111 ARG A O 1
ATOM 893 N N . GLU A 1 112 ? 18.319 0.069 4.149 1.00 86.25 112 GLU A N 1
ATOM 894 C CA . GLU A 1 112 ? 19.276 -0.699 3.344 1.00 86.25 112 GLU A CA 1
ATOM 895 C C . GLU A 1 112 ? 18.685 -1.212 2.017 1.00 86.25 112 GLU A C 1
ATOM 897 O O . GLU A 1 112 ? 19.405 -1.358 1.023 1.00 86.25 112 GLU A O 1
ATOM 902 N N . PHE A 1 113 ? 17.364 -1.399 1.957 1.00 85.75 113 PHE A N 1
ATOM 903 C CA . PHE A 1 113 ? 16.672 -1.952 0.796 1.00 85.75 113 PHE A CA 1
ATOM 904 C C . PHE A 1 113 ? 16.232 -0.915 -0.235 1.00 85.75 113 PHE A C 1
ATOM 906 O O . PHE A 1 113 ? 15.785 -1.316 -1.306 1.00 85.75 113 PHE A O 1
ATOM 913 N N . HIS A 1 114 ? 16.339 0.389 0.044 1.00 79.06 114 HIS A N 1
ATOM 914 C CA . HIS A 1 114 ? 15.908 1.436 -0.897 1.00 79.06 114 HIS A CA 1
ATOM 915 C C . HIS A 1 114 ? 16.842 2.659 -0.961 1.00 79.06 114 HIS A C 1
ATOM 917 O O . HIS A 1 114 ? 16.429 3.747 -1.375 1.00 79.06 114 HIS A O 1
ATOM 923 N N . GLN A 1 115 ? 18.100 2.541 -0.531 1.00 75.44 115 GLN A N 1
ATOM 924 C CA . GLN A 1 115 ? 19.107 3.611 -0.628 1.00 75.44 115 GLN A CA 1
ATOM 925 C C . GLN A 1 115 ? 19.836 3.654 -1.991 1.00 75.44 115 GLN A C 1
ATOM 927 O O . GLN A 1 115 ? 19.555 2.882 -2.907 1.00 75.44 115 GLN A O 1
ATOM 932 N N . GLU A 1 116 ? 20.710 4.645 -2.195 1.00 60.81 116 GLU A N 1
ATOM 933 C CA . GLU A 1 116 ? 21.460 4.802 -3.452 1.00 60.81 116 GLU A CA 1
ATOM 934 C C . GLU A 1 116 ? 22.464 3.661 -3.674 1.00 60.81 116 GLU A C 1
ATOM 936 O O . GLU A 1 116 ? 23.105 3.200 -2.735 1.00 60.81 116 GLU A O 1
ATOM 941 N N . GLY A 1 117 ? 22.564 3.191 -4.924 1.00 56.88 117 GLY A N 1
ATOM 942 C CA . GLY A 1 117 ? 23.394 2.044 -5.323 1.00 56.88 117 GLY A CA 1
ATOM 943 C C . GLY A 1 117 ? 22.659 0.701 -5.435 1.00 56.88 117 GLY A C 1
ATOM 944 O O . GLY A 1 117 ? 23.216 -0.226 -6.013 1.00 56.88 117 GLY A O 1
ATOM 945 N N . GLY A 1 118 ? 21.409 0.598 -4.964 1.00 51.31 118 GLY A N 1
ATOM 946 C CA . GLY A 1 118 ? 20.630 -0.640 -5.030 1.00 51.31 118 GLY A CA 1
ATOM 947 C C . GLY A 1 118 ? 19.129 -0.389 -5.128 1.00 51.31 118 GLY A C 1
ATOM 948 O O . GLY A 1 118 ? 18.464 -0.190 -4.117 1.00 51.31 118 GLY A O 1
ATOM 949 N N . ALA A 1 119 ? 18.578 -0.438 -6.344 1.00 59.22 119 ALA A N 1
ATOM 950 C CA . ALA A 1 119 ? 17.186 -0.845 -6.507 1.00 59.22 119 ALA A CA 1
ATOM 951 C C . ALA A 1 119 ? 17.148 -2.345 -6.179 1.00 59.22 119 ALA A C 1
ATOM 953 O O . ALA A 1 119 ? 17.374 -3.198 -7.034 1.00 59.22 119 ALA A O 1
ATOM 954 N N . ASN A 1 120 ? 17.019 -2.651 -4.890 1.00 75.12 120 ASN A N 1
ATOM 955 C CA . ASN A 1 120 ? 17.397 -3.940 -4.316 1.00 75.12 120 ASN A CA 1
ATOM 956 C C . ASN A 1 120 ? 16.261 -4.967 -4.401 1.00 75.12 120 ASN A C 1
ATOM 958 O O . ASN A 1 120 ? 15.978 -5.694 -3.451 1.00 75.12 120 ASN A O 1
ATOM 962 N N . TYR A 1 121 ? 15.632 -5.049 -5.575 1.00 88.25 121 TYR A N 1
ATOM 963 C CA . TYR A 1 121 ? 14.578 -6.014 -5.863 1.00 88.25 121 TYR A CA 1
ATOM 964 C C . TYR A 1 121 ? 15.051 -7.453 -5.603 1.00 88.25 121 TYR A C 1
ATOM 966 O O . TYR A 1 121 ? 14.305 -8.241 -5.041 1.00 88.25 121 TYR A O 1
ATOM 974 N N . SER A 1 122 ? 16.306 -7.804 -5.896 1.00 89.69 122 SER A N 1
ATOM 975 C CA . SER A 1 122 ? 16.843 -9.136 -5.568 1.00 89.69 122 SER A CA 1
ATOM 976 C C . SER A 1 122 ? 17.068 -9.348 -4.065 1.00 89.69 122 SER A C 1
ATOM 978 O O . SER A 1 122 ? 16.787 -10.428 -3.555 1.00 89.69 122 SER A O 1
ATOM 980 N N . ASN A 1 123 ? 17.529 -8.330 -3.329 1.00 89.19 123 ASN A N 1
ATOM 981 C CA . ASN A 1 123 ? 17.829 -8.471 -1.894 1.00 89.19 123 ASN A CA 1
ATOM 982 C C . ASN A 1 123 ? 16.564 -8.499 -1.025 1.00 89.19 123 ASN A C 1
ATOM 984 O O . ASN A 1 123 ? 16.611 -8.975 0.104 1.00 89.19 123 ASN A O 1
ATOM 988 N N . LEU A 1 124 ? 15.443 -7.995 -1.544 1.00 91.81 124 LEU A N 1
ATOM 989 C CA . LEU A 1 124 ? 14.138 -8.058 -0.887 1.00 91.81 124 LEU A CA 1
ATOM 990 C C . LEU A 1 124 ? 13.460 -9.432 -1.016 1.00 91.81 124 LEU A C 1
ATOM 992 O O . LEU A 1 124 ? 12.598 -9.753 -0.197 1.00 91.81 124 LEU A O 1
ATOM 996 N N . LEU A 1 125 ? 13.856 -10.252 -1.999 1.00 92.81 125 LEU A N 1
ATOM 997 C CA . LEU A 1 125 ? 13.228 -11.546 -2.285 1.00 92.81 125 LEU A CA 1
ATOM 998 C C . LEU A 1 125 ? 13.149 -12.478 -1.058 1.00 92.81 125 LEU A C 1
ATOM 1000 O O . LEU A 1 125 ? 12.066 -13.006 -0.815 1.00 92.81 125 LEU A O 1
ATOM 1004 N N . PRO A 1 126 ? 14.201 -12.642 -0.224 1.00 92.19 126 PRO A N 1
ATOM 1005 C CA . PRO A 1 126 ? 14.138 -13.517 0.952 1.00 92.19 126 PRO A CA 1
ATOM 1006 C C . PRO A 1 126 ? 13.059 -13.138 1.981 1.00 92.19 126 PRO A C 1
ATOM 1008 O O . PRO A 1 126 ? 12.645 -13.977 2.778 1.00 92.19 126 PRO A O 1
ATOM 1011 N N . TYR A 1 127 ? 12.595 -11.884 1.982 1.00 92.38 127 TYR A N 1
ATOM 1012 C CA . TYR A 1 127 ? 11.561 -11.398 2.902 1.00 92.38 127 TYR A CA 1
ATOM 1013 C C . TYR A 1 127 ? 10.144 -11.640 2.376 1.00 92.38 127 TYR A C 1
ATOM 1015 O O . TYR A 1 127 ? 9.196 -11.678 3.162 1.00 92.38 127 TYR A O 1
ATOM 1023 N N . ALA A 1 128 ? 10.002 -11.841 1.065 1.00 93.12 128 ALA A N 1
ATOM 1024 C CA . ALA A 1 128 ? 8.716 -11.934 0.386 1.00 93.12 128 ALA A CA 1
ATOM 1025 C C . ALA A 1 128 ? 7.885 -13.159 0.801 1.00 93.12 128 ALA A C 1
ATOM 1027 O O . ALA A 1 128 ? 6.662 -13.156 0.665 1.00 93.12 128 ALA A O 1
ATOM 1028 N N . ASP A 1 129 ? 8.530 -14.201 1.329 1.00 89.38 129 ASP A N 1
ATOM 1029 C CA . ASP A 1 129 ? 7.840 -15.387 1.834 1.00 89.38 129 ASP A CA 1
ATOM 1030 C C . ASP A 1 129 ? 7.144 -15.136 3.179 1.00 89.38 129 ASP A C 1
ATOM 1032 O O . ASP A 1 129 ? 6.075 -15.698 3.435 1.00 89.38 129 ASP A O 1
ATOM 1036 N N . TYR A 1 130 ? 7.700 -14.251 4.015 1.00 90.50 130 TYR A N 1
ATOM 1037 C CA . TYR A 1 130 ? 7.328 -14.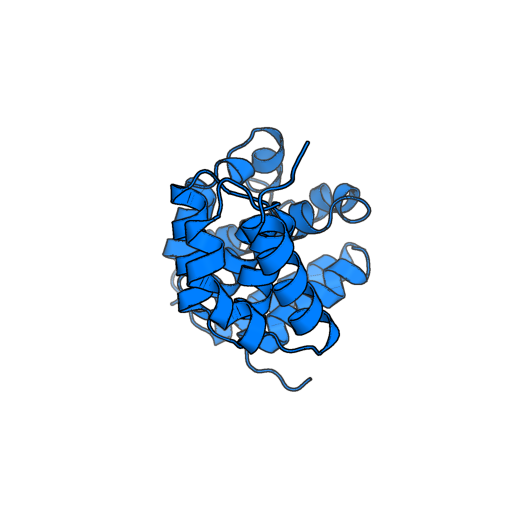135 5.430 1.00 90.50 130 TYR A CA 1
ATOM 1038 C C . TYR A 1 130 ? 6.765 -12.767 5.831 1.00 90.50 130 TYR A C 1
ATOM 1040 O O . TYR A 1 130 ? 6.153 -12.666 6.895 1.00 90.50 130 TYR A O 1
ATOM 1048 N N . ASN A 1 131 ? 6.964 -11.713 5.031 1.00 93.88 131 ASN A N 1
ATOM 1049 C CA . ASN A 1 131 ? 6.530 -10.362 5.386 1.00 93.88 131 ASN A CA 1
ATOM 1050 C C . ASN A 1 131 ? 6.054 -9.541 4.178 1.00 93.88 131 ASN A C 1
ATOM 1052 O O . ASN A 1 131 ? 6.743 -8.647 3.686 1.00 93.88 131 ASN A O 1
ATOM 1056 N N . ASP A 1 132 ? 4.829 -9.825 3.740 1.00 95.50 132 ASP A N 1
ATOM 1057 C CA . ASP A 1 132 ? 4.248 -9.260 2.519 1.00 95.50 132 ASP A CA 1
ATOM 1058 C C . ASP A 1 132 ? 4.207 -7.732 2.539 1.00 95.50 132 ASP A C 1
ATOM 1060 O O . ASP A 1 132 ? 4.677 -7.086 1.605 1.00 95.50 132 ASP A O 1
ATOM 1064 N N . SER A 1 133 ? 3.694 -7.136 3.619 1.00 95.56 133 SER A N 1
ATOM 1065 C CA . SER A 1 133 ? 3.557 -5.682 3.724 1.00 95.56 133 SER A CA 1
ATOM 1066 C C . SER A 1 133 ? 4.908 -4.969 3.697 1.00 95.56 133 SER A C 1
ATOM 1068 O O . SER A 1 133 ? 5.030 -3.934 3.043 1.00 95.56 133 SER A O 1
ATOM 1070 N N . PHE A 1 134 ? 5.922 -5.510 4.383 1.00 95.62 134 PHE A N 1
ATOM 1071 C CA . PHE A 1 134 ? 7.288 -4.977 4.352 1.00 95.62 134 PHE A CA 1
ATOM 1072 C C . PHE A 1 134 ? 7.854 -5.010 2.934 1.00 95.62 134 PHE A C 1
ATOM 1074 O O . PHE A 1 134 ? 8.313 -3.988 2.421 1.00 95.62 134 PHE A O 1
ATOM 1081 N N . THR A 1 135 ? 7.754 -6.168 2.281 1.00 96.38 135 THR A N 1
ATOM 1082 C CA . THR A 1 135 ? 8.218 -6.364 0.911 1.00 96.38 135 THR A CA 1
ATOM 1083 C C . THR A 1 135 ? 7.521 -5.404 -0.050 1.00 96.38 135 THR A C 1
ATOM 1085 O O . THR A 1 135 ? 8.194 -4.664 -0.760 1.00 96.38 135 THR A O 1
ATOM 1088 N N . LEU A 1 136 ? 6.189 -5.345 -0.042 1.00 98.00 136 LEU A N 1
ATOM 1089 C CA . LEU A 1 136 ? 5.398 -4.488 -0.929 1.00 98.00 136 LEU A CA 1
ATOM 1090 C C . LEU A 1 136 ? 5.715 -2.998 -0.743 1.00 98.00 136 LEU A C 1
ATOM 1092 O O . LEU A 1 136 ? 5.921 -2.283 -1.726 1.00 98.00 136 LEU A O 1
ATOM 1096 N N . ALA A 1 137 ? 5.818 -2.529 0.504 1.00 97.75 137 ALA A N 1
ATOM 1097 C CA . ALA A 1 137 ? 6.174 -1.142 0.794 1.00 97.75 137 ALA A CA 1
ATOM 1098 C C . ALA A 1 137 ? 7.567 -0.781 0.252 1.00 97.75 137 ALA A C 1
ATOM 1100 O O . ALA A 1 137 ? 7.746 0.292 -0.326 1.00 97.75 137 ALA A O 1
ATOM 1101 N N . LEU A 1 138 ? 8.548 -1.679 0.392 1.00 96.50 138 LEU A N 1
ATOM 1102 C CA . LEU A 1 138 ? 9.916 -1.449 -0.078 1.00 96.50 138 LEU A CA 1
ATOM 1103 C C . LEU A 1 138 ? 10.072 -1.603 -1.592 1.00 96.50 138 LEU A C 1
ATOM 1105 O O . LEU A 1 138 ? 10.861 -0.870 -2.195 1.00 96.50 138 LEU A O 1
ATOM 1109 N N . LEU A 1 139 ? 9.294 -2.482 -2.228 1.00 96.94 139 LEU A N 1
ATOM 1110 C CA . LEU A 1 139 ? 9.191 -2.544 -3.686 1.00 96.94 139 LEU A CA 1
ATOM 1111 C C . LEU A 1 139 ? 8.700 -1.203 -4.244 1.00 96.94 139 LEU A C 1
ATOM 1113 O O . LEU A 1 139 ? 9.324 -0.662 -5.157 1.00 96.94 139 LEU A O 1
ATOM 1117 N N . LEU A 1 140 ? 7.659 -0.606 -3.650 1.00 97.62 140 LEU A N 1
ATOM 1118 C CA . LEU A 1 140 ? 7.184 0.708 -4.092 1.00 97.62 140 LEU A CA 1
ATOM 1119 C C . LEU A 1 140 ? 8.119 1.854 -3.724 1.00 97.62 140 LEU A C 1
ATOM 1121 O O . LEU A 1 140 ? 8.260 2.795 -4.503 1.00 97.62 140 LEU A O 1
ATOM 1125 N N . ALA A 1 141 ? 8.800 1.788 -2.580 1.00 96.38 141 ALA A N 1
ATOM 1126 C CA . ALA A 1 141 ? 9.807 2.786 -2.240 1.00 96.38 141 ALA A CA 1
ATOM 1127 C C . ALA A 1 141 ? 10.959 2.791 -3.263 1.00 96.38 141 ALA A C 1
ATOM 1129 O O . ALA A 1 141 ? 11.413 3.862 -3.679 1.00 96.38 141 ALA A O 1
ATOM 1130 N N . ASN A 1 142 ? 11.402 1.607 -3.703 1.00 95.31 142 ASN A N 1
ATOM 1131 C CA . ASN A 1 142 ? 12.378 1.454 -4.782 1.00 95.31 142 ASN A CA 1
ATOM 1132 C C . ASN A 1 142 ? 11.847 1.968 -6.118 1.00 95.31 142 ASN A C 1
ATOM 1134 O O . ASN A 1 142 ? 12.548 2.724 -6.791 1.00 95.31 142 ASN A O 1
ATOM 1138 N N . PHE A 1 143 ? 10.609 1.613 -6.466 1.00 95.38 143 PHE A N 1
ATOM 1139 C CA . PHE A 1 143 ? 9.942 2.087 -7.674 1.00 95.38 143 PHE A CA 1
ATOM 1140 C C . PHE A 1 143 ? 9.925 3.617 -7.734 1.00 95.38 143 PHE A C 1
ATOM 1142 O O . PHE A 1 143 ? 10.485 4.205 -8.657 1.00 95.38 143 PHE A O 1
ATOM 1149 N N . VAL A 1 144 ? 9.383 4.273 -6.702 1.00 95.00 144 VAL A N 1
ATOM 1150 C CA . VAL A 1 144 ? 9.294 5.738 -6.619 1.00 95.00 144 VAL A CA 1
ATOM 1151 C C . VAL A 1 144 ? 10.672 6.383 -6.734 1.00 95.00 144 VAL A C 1
ATOM 1153 O O . VAL A 1 144 ? 10.849 7.323 -7.506 1.00 95.00 144 VAL A O 1
ATOM 1156 N N . LYS A 1 145 ? 11.679 5.869 -6.019 1.00 91.94 145 LYS A N 1
ATOM 1157 C CA . LYS A 1 145 ? 13.046 6.399 -6.113 1.00 91.94 145 LYS A CA 1
ATOM 1158 C C . LYS A 1 145 ? 13.661 6.209 -7.501 1.00 91.94 145 LYS A C 1
ATOM 1160 O O . LYS A 1 145 ? 14.384 7.098 -7.944 1.00 91.94 145 LYS A O 1
ATOM 1165 N N . GLY A 1 146 ? 13.381 5.096 -8.180 1.00 90.69 146 GLY A N 1
ATOM 1166 C CA . GLY A 1 146 ? 13.797 4.857 -9.564 1.00 90.69 146 GLY A CA 1
ATOM 1167 C C . GLY A 1 146 ? 13.236 5.915 -10.512 1.00 90.69 146 GLY A C 1
ATOM 1168 O O . GLY A 1 146 ? 14.003 6.607 -11.180 1.00 90.69 146 GLY A O 1
ATOM 1169 N N . ILE A 1 147 ? 11.918 6.138 -10.458 1.00 91.44 147 ILE A N 1
ATOM 1170 C CA . ILE A 1 147 ? 11.241 7.176 -11.251 1.00 91.44 147 ILE A CA 1
ATOM 1171 C C . ILE A 1 147 ? 11.828 8.563 -10.976 1.00 91.44 147 ILE A C 1
ATOM 1173 O O . ILE A 1 147 ? 12.142 9.296 -11.910 1.00 91.44 147 ILE A O 1
ATOM 1177 N N . MET A 1 148 ? 12.025 8.924 -9.705 1.00 90.25 148 MET A N 1
ATOM 1178 C CA . MET A 1 148 ? 12.554 10.241 -9.335 1.00 90.25 148 MET A CA 1
ATOM 1179 C C . MET A 1 148 ? 13.987 10.477 -9.831 1.00 90.25 148 MET A C 1
ATOM 1181 O O . MET A 1 148 ? 14.337 11.608 -10.168 1.00 90.25 148 MET A O 1
ATOM 1185 N N . ARG A 1 149 ? 14.819 9.429 -9.904 1.00 85.94 149 ARG A N 1
ATOM 1186 C CA . ARG A 1 149 ? 16.173 9.525 -10.475 1.00 85.94 149 ARG A CA 1
ATOM 1187 C C . ARG A 1 149 ? 16.119 9.741 -11.986 1.00 85.94 149 ARG A C 1
ATOM 1189 O O . ARG A 1 149 ? 16.837 10.589 -12.501 1.00 85.94 149 ARG A O 1
ATOM 1196 N N . GLU A 1 150 ? 15.247 9.030 -12.689 1.00 80.06 150 GLU A N 1
ATOM 1197 C CA . GLU A 1 150 ? 15.086 9.146 -14.146 1.00 80.06 150 GLU A CA 1
ATOM 1198 C C . GLU A 1 150 ? 14.441 10.466 -14.578 1.00 80.06 150 GLU A C 1
ATOM 1200 O O . GLU A 1 150 ? 14.859 11.068 -15.567 1.00 80.06 150 GLU A O 1
ATOM 1205 N N . GLY A 1 151 ? 13.469 10.957 -13.803 1.00 68.19 151 GLY A N 1
ATOM 1206 C CA . GLY A 1 151 ? 12.778 12.226 -14.044 1.00 68.19 151 GLY A CA 1
ATOM 1207 C C . GLY A 1 151 ? 13.700 13.450 -13.994 1.00 68.19 151 GLY A C 1
ATOM 1208 O O . GLY A 1 151 ? 13.404 14.469 -14.614 1.00 68.19 151 GLY A O 1
ATOM 1209 N N . SER A 1 152 ? 14.868 13.338 -13.348 1.00 60.78 152 SER A N 1
ATOM 1210 C CA . SER A 1 152 ? 15.906 14.382 -13.364 1.00 60.78 152 SER A CA 1
ATOM 1211 C C . SER A 1 152 ? 16.534 14.613 -14.755 1.00 60.78 152 SER A C 1
ATOM 1213 O O . SER A 1 152 ? 17.263 15.587 -14.943 1.00 60.78 152 SER A O 1
ATOM 1215 N N . GLY A 1 153 ? 16.221 13.754 -15.740 1.00 58.94 153 GLY A N 1
ATOM 1216 C CA . GLY A 1 153 ? 16.831 13.706 -17.072 1.00 58.94 153 GLY A CA 1
ATOM 1217 C C . GLY A 1 153 ? 15.933 14.014 -18.284 1.00 58.94 153 GLY A C 1
ATOM 1218 O O . GLY A 1 153 ? 16.295 13.593 -19.375 1.00 58.94 153 GLY A O 1
ATOM 1219 N N . MET A 1 154 ? 14.834 14.778 -18.151 1.00 53.38 154 MET A N 1
ATOM 1220 C CA . MET A 1 154 ? 14.004 15.336 -19.260 1.00 53.38 154 MET A CA 1
ATOM 1221 C C . MET A 1 154 ? 12.740 14.571 -19.728 1.00 53.38 154 MET A C 1
ATOM 1223 O O . MET A 1 154 ? 12.385 14.646 -20.906 1.00 53.38 154 MET A O 1
ATOM 1227 N N . ARG A 1 155 ? 11.968 13.917 -18.850 1.00 62.22 155 ARG A N 1
ATOM 1228 C CA . ARG A 1 155 ? 10.568 13.557 -19.177 1.00 62.22 155 ARG A CA 1
ATOM 1229 C C . ARG A 1 155 ? 9.612 14.001 -18.082 1.00 62.22 155 ARG A C 1
ATOM 1231 O O . ARG A 1 155 ? 9.896 13.817 -16.903 1.00 62.22 155 ARG A O 1
ATOM 1238 N N . GLU A 1 156 ? 8.488 14.578 -18.496 1.00 80.69 156 GLU A N 1
ATOM 1239 C CA . GLU A 1 156 ? 7.337 14.783 -17.621 1.00 80.69 156 GLU A CA 1
ATOM 1240 C C . GLU A 1 156 ? 6.881 13.416 -17.104 1.00 80.69 156 GLU A C 1
ATOM 1242 O O . GLU A 1 156 ? 6.699 12.474 -17.882 1.00 80.69 156 GLU A O 1
ATOM 1247 N N . ILE A 1 157 ? 6.768 13.288 -15.783 1.00 87.88 157 ILE A N 1
ATOM 1248 C CA . ILE A 1 157 ? 6.200 12.095 -15.169 1.00 87.88 157 ILE A CA 1
ATOM 1249 C C . ILE A 1 157 ? 4.699 12.164 -15.417 1.00 87.88 157 ILE A C 1
ATOM 1251 O O . ILE A 1 157 ? 4.037 13.058 -14.902 1.00 87.88 157 ILE A O 1
ATOM 1255 N N . ASN A 1 158 ? 4.192 11.237 -16.220 1.00 89.81 158 ASN A N 1
ATOM 1256 C CA . ASN A 1 158 ? 2.785 11.158 -16.573 1.00 89.81 158 ASN A CA 1
ATOM 1257 C C . ASN A 1 158 ? 2.263 9.724 -16.428 1.00 89.81 158 ASN A C 1
ATOM 1259 O O . ASN A 1 158 ? 3.032 8.764 -16.295 1.00 89.81 158 ASN A O 1
ATOM 1263 N N . ARG A 1 159 ? 0.941 9.577 -16.491 1.00 93.25 159 ARG A N 1
ATOM 1264 C CA . ARG A 1 159 ? 0.229 8.300 -16.371 1.00 93.25 159 ARG A CA 1
ATOM 1265 C C . ARG A 1 159 ? 0.772 7.184 -17.260 1.00 93.25 159 ARG A C 1
ATOM 1267 O O . ARG A 1 159 ? 0.884 6.049 -16.807 1.00 93.25 159 ARG A O 1
ATOM 1274 N N . GLU A 1 160 ? 1.084 7.490 -18.519 1.00 93.00 160 GLU A N 1
ATOM 1275 C CA . GLU A 1 160 ? 1.568 6.506 -19.493 1.00 93.00 160 GLU A CA 1
ATOM 1276 C C . GLU A 1 160 ? 2.957 5.987 -19.109 1.00 93.00 160 GLU A C 1
ATOM 1278 O O . GLU A 1 160 ? 3.178 4.776 -19.069 1.00 93.00 160 GLU A O 1
ATOM 1283 N N . LEU A 1 161 ? 3.876 6.890 -18.748 1.00 92.88 161 LEU A N 1
ATOM 1284 C CA . LEU A 1 161 ? 5.183 6.510 -18.224 1.00 92.88 161 LEU A CA 1
ATOM 1285 C C . LEU A 1 161 ? 5.022 5.630 -16.982 1.00 92.88 161 LEU A C 1
ATOM 1287 O O . LEU A 1 161 ? 5.624 4.561 -16.913 1.00 92.88 161 LEU A O 1
ATOM 1291 N N . LEU A 1 162 ? 4.205 6.056 -16.017 1.00 95.50 162 LEU A N 1
ATOM 1292 C CA . LEU A 1 162 ? 4.000 5.307 -14.779 1.00 95.50 162 LEU A CA 1
ATOM 1293 C C . LEU A 1 162 ? 3.427 3.911 -15.042 1.00 95.50 162 LEU A C 1
ATOM 1295 O O . LEU A 1 162 ? 3.904 2.966 -14.421 1.00 95.50 162 LEU A O 1
ATOM 1299 N N . LEU A 1 163 ? 2.494 3.754 -15.987 1.00 96.62 163 LEU A N 1
ATOM 1300 C CA . LEU A 1 163 ? 1.975 2.444 -16.390 1.00 96.62 163 LEU A CA 1
ATOM 1301 C C . LEU A 1 163 ? 3.093 1.536 -16.913 1.00 96.62 163 LEU A C 1
ATOM 1303 O O . LEU A 1 163 ? 3.229 0.409 -16.437 1.00 96.62 163 LEU A O 1
ATOM 1307 N N . PHE A 1 164 ? 3.917 2.019 -17.848 1.00 94.81 164 PHE A N 1
ATOM 1308 C CA . PHE A 1 164 ? 5.018 1.220 -18.392 1.00 94.81 164 PHE A CA 1
ATOM 1309 C C . PHE A 1 164 ? 6.025 0.822 -17.314 1.00 94.81 164 PHE A C 1
ATOM 1311 O O . PHE A 1 164 ? 6.399 -0.343 -17.222 1.00 94.81 164 PHE A O 1
ATOM 1318 N N . ARG A 1 165 ? 6.420 1.757 -16.444 1.00 95.06 165 ARG A N 1
ATOM 1319 C CA . ARG A 1 165 ? 7.379 1.451 -15.374 1.00 95.06 165 ARG A CA 1
ATOM 1320 C C . ARG A 1 165 ? 6.780 0.518 -14.320 1.00 95.06 165 ARG A C 1
ATOM 1322 O O . ARG A 1 165 ? 7.503 -0.300 -13.756 1.00 95.06 165 ARG A O 1
ATOM 1329 N N . PHE A 1 166 ? 5.484 0.621 -14.026 1.00 97.31 166 PHE A N 1
ATOM 1330 C CA . PHE A 1 166 ? 4.826 -0.293 -13.091 1.00 97.31 166 PHE A CA 1
ATOM 1331 C C . PHE A 1 166 ? 4.707 -1.700 -13.696 1.00 97.31 166 PHE A C 1
ATOM 1333 O O . PHE A 1 166 ? 4.912 -2.692 -13.001 1.00 97.31 166 PHE A O 1
ATOM 1340 N N . PHE A 1 167 ? 4.459 -1.800 -15.004 1.00 97.25 167 PHE A N 1
ATOM 1341 C CA . PHE A 1 167 ? 4.507 -3.071 -15.724 1.00 97.25 167 PHE A CA 1
ATOM 1342 C C . PHE A 1 167 ? 5.915 -3.691 -15.686 1.00 97.25 167 PHE A C 1
ATOM 1344 O O . PHE A 1 167 ? 6.049 -4.875 -15.374 1.00 97.25 167 PHE A O 1
ATOM 1351 N N . ASP A 1 168 ? 6.965 -2.887 -15.897 1.00 96.12 168 ASP A N 1
ATOM 1352 C CA . ASP A 1 168 ? 8.362 -3.320 -15.737 1.00 96.12 168 ASP A CA 1
ATOM 1353 C C . ASP A 1 168 ? 8.627 -3.850 -14.318 1.00 96.12 168 ASP A C 1
ATOM 1355 O O . ASP A 1 168 ? 9.279 -4.880 -14.157 1.00 96.12 168 ASP A O 1
ATOM 1359 N N . LEU A 1 169 ? 8.095 -3.185 -13.284 1.00 96.81 169 LEU A N 1
ATOM 1360 C CA . LEU A 1 169 ? 8.200 -3.641 -11.895 1.00 96.81 169 LEU A CA 1
ATOM 1361 C C . LEU A 1 169 ? 7.564 -5.025 -11.704 1.00 96.81 169 LEU A C 1
ATOM 1363 O O . LEU A 1 169 ? 8.188 -5.899 -11.104 1.00 96.81 169 LEU A O 1
ATOM 1367 N N . VAL A 1 170 ? 6.340 -5.236 -12.200 1.00 97.94 170 VAL A N 1
ATOM 1368 C CA . VAL A 1 170 ? 5.644 -6.528 -12.074 1.00 97.94 170 VAL A CA 1
ATOM 1369 C C . VAL A 1 170 ? 6.428 -7.638 -12.780 1.00 97.94 170 VAL A C 1
ATOM 1371 O O . VAL A 1 170 ? 6.630 -8.703 -12.192 1.00 97.94 170 VAL A O 1
ATOM 1374 N N . ASN A 1 171 ? 6.926 -7.383 -13.994 1.00 97.19 171 ASN A N 1
ATOM 1375 C CA . ASN A 1 171 ? 7.738 -8.349 -14.739 1.00 97.19 171 ASN A CA 1
ATOM 1376 C C . ASN A 1 171 ? 9.055 -8.657 -14.029 1.00 97.19 171 ASN A C 1
ATOM 1378 O O . ASN A 1 171 ? 9.407 -9.822 -13.883 1.00 97.19 171 ASN A O 1
ATOM 1382 N N . LEU A 1 172 ? 9.751 -7.638 -13.524 1.00 95.94 172 LEU A N 1
ATOM 1383 C CA . LEU A 1 172 ? 10.997 -7.817 -12.786 1.00 95.94 172 LEU A CA 1
ATOM 1384 C C . LEU A 1 172 ? 10.793 -8.690 -11.542 1.00 95.94 172 LEU A C 1
ATOM 1386 O O . LEU A 1 172 ? 11.567 -9.607 -11.281 1.00 95.94 172 LEU A O 1
ATOM 1390 N N . VAL A 1 173 ? 9.741 -8.418 -10.769 1.00 96.06 173 VAL A N 1
ATOM 1391 C CA . VAL A 1 173 ? 9.391 -9.191 -9.569 1.00 96.06 173 VAL A CA 1
ATOM 1392 C C . VAL A 1 173 ? 9.042 -10.642 -9.938 1.00 96.06 173 VAL A C 1
ATOM 1394 O O . VAL A 1 173 ? 9.461 -11.567 -9.239 1.00 96.06 173 VAL A O 1
ATOM 1397 N N . TYR A 1 174 ? 8.353 -10.862 -11.062 1.00 97.25 174 TYR A N 1
ATOM 1398 C CA . TYR A 1 174 ? 8.097 -12.199 -11.607 1.00 97.25 174 TYR A CA 1
ATOM 1399 C C . TYR A 1 174 ? 9.391 -12.928 -12.005 1.00 97.25 174 TYR A C 1
ATOM 1401 O O . TYR A 1 174 ? 9.611 -14.060 -11.577 1.00 97.25 174 TYR A O 1
ATOM 1409 N N . GLU A 1 175 ? 10.274 -12.279 -12.766 1.00 96.62 175 GLU A N 1
ATOM 1410 C CA . GLU A 1 175 ? 11.544 -12.850 -13.237 1.00 96.62 175 GLU A CA 1
ATOM 1411 C C . GLU A 1 175 ? 12.503 -13.193 -12.094 1.00 96.62 175 GLU A C 1
ATOM 1413 O O . GLU A 1 175 ? 13.199 -14.206 -12.145 1.00 96.62 175 GLU A O 1
ATOM 1418 N N . LEU A 1 176 ? 12.513 -12.379 -11.035 1.00 95.50 176 LEU A N 1
ATOM 1419 C CA . LEU A 1 176 ? 13.296 -12.640 -9.828 1.00 95.50 176 LEU A CA 1
ATOM 1420 C C . LEU A 1 176 ? 12.751 -13.811 -8.994 1.00 95.50 176 LEU A C 1
ATOM 1422 O O . LEU A 1 176 ? 13.449 -14.277 -8.097 1.00 95.50 176 LEU A O 1
ATOM 1426 N N . GLY A 1 177 ? 11.540 -14.297 -9.277 1.00 96.56 177 GLY A N 1
ATOM 1427 C CA . GLY A 1 177 ? 10.955 -15.451 -8.597 1.00 96.56 177 GLY A CA 1
ATOM 1428 C C . GLY A 1 177 ? 10.255 -15.116 -7.282 1.00 96.56 177 GLY A C 1
ATOM 1429 O O . GLY A 1 177 ? 10.248 -15.940 -6.368 1.00 96.56 177 GLY A O 1
ATOM 1430 N N . TYR A 1 178 ? 9.668 -13.922 -7.163 1.00 97.81 178 TYR A N 1
ATOM 1431 C CA . TYR A 1 178 ? 8.857 -13.585 -5.993 1.00 97.81 178 TYR A CA 1
ATOM 1432 C C . TYR A 1 178 ? 7.634 -14.501 -5.842 1.00 97.81 178 TYR A C 1
ATOM 1434 O O . TYR A 1 178 ? 7.096 -15.001 -6.834 1.00 97.81 178 TYR A O 1
ATOM 1442 N N . PRO A 1 179 ? 7.120 -14.675 -4.611 1.00 97.81 179 PRO A N 1
ATOM 1443 C CA . PRO A 1 179 ? 5.901 -15.431 -4.372 1.00 97.81 179 PRO A CA 1
ATOM 1444 C C . PRO A 1 179 ? 4.717 -14.883 -5.168 1.00 97.81 179 PRO A C 1
ATOM 1446 O O . PRO A 1 179 ? 4.505 -13.670 -5.250 1.00 97.81 179 PRO A O 1
ATOM 1449 N N . LEU A 1 180 ? 3.881 -15.794 -5.675 1.00 96.94 180 LEU A N 1
ATOM 1450 C CA . LEU A 1 180 ? 2.722 -15.460 -6.507 1.00 96.94 180 LEU A CA 1
ATOM 1451 C C . LEU A 1 180 ? 1.792 -14.427 -5.849 1.00 96.94 180 LEU A C 1
ATOM 1453 O O . LEU A 1 180 ? 1.263 -13.568 -6.544 1.00 96.94 180 LEU A O 1
ATOM 1457 N N . LYS A 1 181 ? 1.648 -14.463 -4.519 1.00 96.94 181 LYS A N 1
ATOM 1458 C CA . LYS A 1 181 ? 0.861 -13.488 -3.745 1.00 96.94 181 LYS A CA 1
ATOM 1459 C C . LYS A 1 181 ? 1.336 -12.038 -3.930 1.00 96.94 181 LYS A C 1
ATOM 1461 O O . LYS A 1 181 ? 0.505 -11.155 -4.098 1.00 96.94 181 LYS A O 1
ATOM 1466 N N . ILE A 1 182 ? 2.650 -11.794 -3.972 1.00 98.25 182 ILE A N 1
ATOM 1467 C CA . ILE A 1 182 ? 3.225 -10.452 -4.170 1.00 98.25 182 ILE A CA 1
ATOM 1468 C C . ILE A 1 182 ? 2.973 -9.981 -5.603 1.00 98.25 182 ILE A C 1
ATOM 1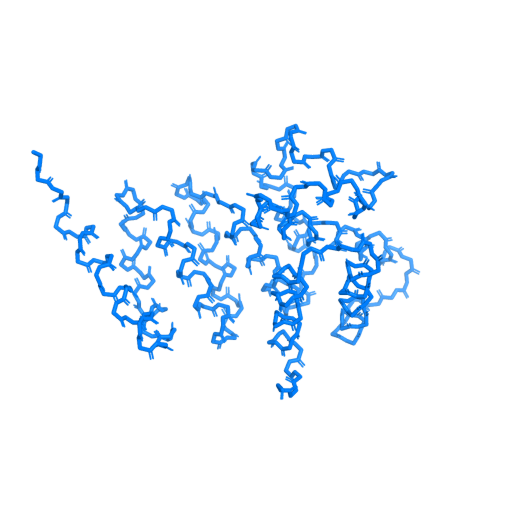470 O O . ILE A 1 182 ? 2.570 -8.842 -5.828 1.00 98.25 182 ILE A O 1
ATOM 1474 N N . ILE A 1 183 ? 3.168 -10.878 -6.572 1.00 98.31 183 ILE A N 1
ATOM 1475 C CA . ILE A 1 183 ? 2.956 -10.594 -7.997 1.00 98.31 183 ILE A CA 1
ATOM 1476 C C . ILE A 1 183 ? 1.478 -10.283 -8.264 1.00 98.31 183 ILE A C 1
ATOM 1478 O O . ILE A 1 183 ? 1.166 -9.313 -8.954 1.00 98.31 183 ILE A O 1
ATOM 1482 N N . GLN A 1 184 ? 0.565 -11.077 -7.699 1.00 97.88 184 GLN A N 1
ATOM 1483 C CA . GLN A 1 184 ? -0.879 -10.869 -7.811 1.00 97.88 184 GLN A CA 1
ATOM 1484 C C . GLN A 1 184 ? -1.309 -9.549 -7.175 1.00 97.88 184 GLN A C 1
ATOM 1486 O O . GLN A 1 184 ? -2.069 -8.812 -7.797 1.00 97.88 184 GLN A O 1
ATOM 1491 N N . GLU A 1 185 ? -0.791 -9.219 -5.991 1.00 98.00 185 GLU A N 1
ATOM 1492 C CA . GLU A 1 185 ? -1.093 -7.956 -5.317 1.00 98.00 185 GLU A CA 1
ATOM 1493 C C . GLU A 1 185 ? -0.663 -6.746 -6.161 1.00 98.00 185 GLU A C 1
ATOM 1495 O O . GLU A 1 185 ? -1.480 -5.875 -6.456 1.00 98.00 185 GLU A O 1
ATOM 1500 N N . LEU A 1 186 ? 0.580 -6.729 -6.659 1.00 98.44 186 LEU A N 1
ATOM 1501 C CA . LEU A 1 186 ? 1.060 -5.656 -7.540 1.00 98.44 186 LEU A CA 1
ATOM 1502 C C . LEU A 1 186 ? 0.279 -5.589 -8.858 1.00 98.44 186 LEU A C 1
ATOM 1504 O O . LEU A 1 186 ? -0.028 -4.499 -9.335 1.00 98.44 186 LEU A O 1
ATOM 1508 N N . THR A 1 187 ? -0.077 -6.739 -9.436 1.00 98.25 187 THR A N 1
ATOM 1509 C CA . THR A 1 187 ? -0.885 -6.798 -10.664 1.00 98.25 187 THR A CA 1
ATOM 1510 C C . THR A 1 187 ? -2.275 -6.206 -10.436 1.00 98.25 187 THR A C 1
ATOM 1512 O O . THR A 1 187 ? -2.749 -5.419 -11.254 1.00 98.25 187 THR A O 1
ATOM 1515 N N . ASN A 1 188 ? -2.927 -6.542 -9.322 1.00 97.69 188 ASN A N 1
ATOM 1516 C CA . ASN A 1 188 ? -4.237 -6.001 -8.969 1.00 97.69 188 ASN A CA 1
ATOM 1517 C C . ASN A 1 188 ? -4.161 -4.494 -8.715 1.00 97.69 188 ASN A C 1
ATOM 1519 O O . ASN A 1 188 ? -4.978 -3.743 -9.248 1.00 97.69 188 ASN A O 1
ATOM 1523 N N . ALA A 1 189 ? -3.144 -4.041 -7.978 1.00 98.25 189 ALA A N 1
ATOM 1524 C CA . ALA A 1 189 ? -2.904 -2.625 -7.749 1.00 98.25 189 ALA A CA 1
ATOM 1525 C C . ALA A 1 189 ? -2.696 -1.863 -9.069 1.00 98.25 189 ALA A C 1
ATOM 1527 O O . ALA A 1 189 ? -3.317 -0.825 -9.278 1.00 98.25 189 ALA A O 1
ATOM 1528 N N . MET A 1 190 ? -1.907 -2.409 -10.001 1.00 97.69 190 MET A N 1
ATOM 1529 C CA . MET A 1 190 ? -1.716 -1.840 -11.339 1.00 97.69 190 MET A CA 1
ATOM 1530 C C . MET A 1 190 ? -3.045 -1.726 -12.101 1.00 97.69 190 MET A C 1
ATOM 1532 O O . MET A 1 190 ? -3.338 -0.677 -12.675 1.00 97.69 190 MET A O 1
ATOM 1536 N N . LYS A 1 191 ? -3.883 -2.772 -12.083 1.00 97.12 191 LYS A N 1
ATOM 1537 C CA . LYS A 1 191 ? -5.198 -2.737 -12.743 1.00 97.12 191 LYS A CA 1
ATOM 1538 C C . LYS A 1 191 ? -6.096 -1.634 -12.182 1.00 97.12 191 LYS A C 1
ATOM 1540 O O . LYS A 1 191 ? -6.713 -0.917 -12.966 1.00 97.12 191 LYS A O 1
ATOM 1545 N N . ILE A 1 192 ? -6.123 -1.470 -10.858 1.00 97.19 192 ILE A N 1
ATOM 1546 C CA . ILE A 1 192 ? -6.900 -0.425 -10.175 1.00 97.19 192 ILE A CA 1
ATOM 1547 C C . ILE A 1 192 ? -6.373 0.964 -10.538 1.00 97.19 192 ILE A C 1
ATOM 1549 O O . ILE A 1 192 ? -7.129 1.808 -11.006 1.00 97.19 192 ILE A O 1
ATOM 1553 N N . ILE A 1 193 ? -5.069 1.195 -10.371 1.00 97.06 193 ILE A N 1
ATOM 1554 C CA . ILE A 1 193 ? -4.448 2.507 -10.589 1.00 97.06 193 ILE A CA 1
ATOM 1555 C C . ILE A 1 193 ? -4.658 2.987 -12.025 1.00 97.06 193 ILE A C 1
ATOM 1557 O O . ILE A 1 193 ? -4.990 4.153 -12.255 1.00 97.06 193 ILE A O 1
ATOM 1561 N N . PHE A 1 194 ? -4.476 2.091 -12.995 1.00 96.25 194 PHE A N 1
ATOM 1562 C CA . PHE A 1 194 ? -4.483 2.437 -14.412 1.00 96.25 194 PHE A CA 1
ATOM 1563 C C . PHE A 1 194 ? -5.814 2.141 -15.117 1.00 96.25 194 PHE A C 1
ATOM 1565 O O . PHE A 1 194 ? -5.902 2.358 -16.323 1.00 96.25 194 PHE A O 1
ATOM 1572 N N . ASN A 1 195 ? -6.861 1.739 -14.383 1.00 92.56 195 ASN A N 1
ATOM 1573 C CA . ASN A 1 195 ? -8.177 1.368 -14.923 1.00 92.56 195 ASN A CA 1
ATOM 1574 C C . ASN A 1 195 ? -8.088 0.326 -16.055 1.00 92.56 195 ASN A C 1
ATOM 1576 O O . ASN A 1 195 ? -8.745 0.448 -17.091 1.00 92.56 195 ASN A O 1
ATOM 1580 N N . LEU A 1 196 ? -7.247 -0.694 -15.873 1.00 90.56 196 LEU A N 1
ATOM 1581 C CA . LEU A 1 196 ? -7.103 -1.788 -16.834 1.00 90.56 196 LEU A CA 1
ATOM 1582 C C . LEU A 1 196 ? -8.231 -2.802 -16.616 1.00 90.56 196 LEU A C 1
ATOM 1584 O O . LEU A 1 196 ? -8.568 -3.128 -15.478 1.00 90.56 196 LEU A O 1
ATOM 1588 N N . SER A 1 197 ? -8.806 -3.325 -17.699 1.00 74.56 197 SER A N 1
ATOM 1589 C CA . SER A 1 197 ? -9.834 -4.369 -17.618 1.00 74.56 197 SER A CA 1
ATOM 1590 C C . SER A 1 197 ? -9.311 -5.605 -16.876 1.00 74.56 197 SER A C 1
ATOM 1592 O O . SER A 1 197 ? -8.193 -6.058 -17.143 1.00 74.56 197 SER A O 1
ATOM 1594 N N . LEU A 1 198 ? -10.125 -6.128 -15.950 1.00 52.59 198 LEU A N 1
ATOM 1595 C CA . LEU A 1 198 ? -9.809 -7.290 -15.113 1.00 52.59 198 LEU A CA 1
ATOM 1596 C C . LEU A 1 198 ? -9.722 -8.594 -15.900 1.00 52.59 198 LEU A C 1
ATOM 1598 O O . LEU A 1 198 ? -10.628 -8.861 -16.718 1.00 52.59 198 LEU A O 1
#

Sequence (198 aa):
MKFPKEKVLITHEVQECLACGDYFGVYKLKDRILENSGILDNRIFQDLIFSTFLIGNFDDAVLIYSELKKRGVETYSTVYYALLSLIANEDMFQAASLINKSELLSSPEAREFHQEGGANYSNLLPYADYNDSFTLALLLANFVKGIMREGSGMREINRELLLFRFFDLVNLVYELGYPLKIIQELTNAMKIIFNLSL

pLDDT: mean 92.71, std 10.36, range [48.03, 98.81]

Foldseek 3Di:
DDQDPLQVVLVVQLVVCVVVVNLVSLLVCLVSCLVCVVRYDLVSLLSNLVSCVQVVVLVVLLVSLVSCVVVVHDDLSSLLSNLLSCLLVLNLVVNLVSLVPDPVCPDPVNVVCADPPDVPLLVLQVCLVPPVSSSSSSLSSSLSVVCVVCVVPDDDRDLVNSLVSLVVSLVVNVVSPGDPVNSVVSVVSSCSSNVNDD

Radius of gyration: 16.96 Å; chains: 1; bounding box: 43×31×51 Å